Protein AF-A0A068VE16-F1 (afdb_monomer)

Foldseek 3Di:
DDQDPVRDDDDDWDEDEAEAECVVPPDDPQLLVSLVVVVVVRVVVGHYPAAAYEYAPVSQQDAPPVNVVVVVVLVVQQVCQVVVVDWDPAFDAQLQPRDGHRGLVRSLVCCVVPVVVVLVVLVVVLVVDDDPVSVVSCVVPVPPPPSNVVNCLVNVQDPGGGCNVVSCVVSVYHYDHDYDDPPPPPPDDDDDDD

Radius of gyration: 24.04 Å; Cα contacts (8 Å, |Δi|>4): 200; chains: 1; bounding box: 57×73×54 Å

Structure (mmCIF, N/CA/C/O backbone):
data_AF-A0A068VE16-F1
#
_entry.id   AF-A0A068VE16-F1
#
loop_
_atom_site.group_PDB
_atom_site.id
_atom_site.type_symbol
_atom_site.label_atom_id
_atom_site.label_alt_id
_atom_site.label_comp_id
_atom_site.label_asym_id
_atom_site.label_entity_id
_atom_site.label_seq_id
_atom_site.pdbx_PDB_ins_code
_atom_site.Cartn_x
_atom_site.Cartn_y
_atom_site.Cartn_z
_atom_site.occupancy
_atom_site.B_iso_or_equiv
_atom_site.auth_seq_id
_atom_site.auth_comp_id
_atom_site.auth_asym_id
_atom_site.auth_atom_id
_atom_site.pdbx_PDB_model_num
ATOM 1 N N . MET A 1 1 ? -34.978 4.062 23.220 1.00 58.41 1 MET A N 1
ATOM 2 C CA . MET A 1 1 ? -35.086 5.422 22.657 1.00 58.41 1 MET A CA 1
ATOM 3 C C . MET A 1 1 ? -34.027 6.310 23.301 1.00 58.41 1 MET A C 1
ATOM 5 O O . MET A 1 1 ? -33.590 5.980 24.401 1.00 58.41 1 MET A O 1
ATOM 9 N N . VAL A 1 2 ? -33.560 7.355 22.619 1.00 62.09 2 VAL A N 1
ATOM 10 C CA . VAL A 1 2 ? -32.661 8.387 23.165 1.00 62.09 2 VAL A CA 1
ATOM 11 C C . VAL A 1 2 ? -33.336 9.735 22.959 1.00 62.09 2 VAL A C 1
ATOM 13 O O . VAL A 1 2 ? -33.860 9.997 21.878 1.00 62.09 2 VAL A O 1
ATOM 16 N N . ARG A 1 3 ? -33.354 10.560 24.005 1.00 52.41 3 ARG A N 1
ATOM 17 C CA . ARG A 1 3 ? -33.947 11.897 23.979 1.00 52.41 3 ARG A CA 1
ATOM 18 C C . ARG A 1 3 ? -32.934 12.865 23.366 1.00 52.41 3 ARG A C 1
ATOM 20 O O . ARG A 1 3 ? -31.826 12.990 23.887 1.00 52.41 3 ARG A O 1
ATOM 27 N N . THR A 1 4 ? -33.275 13.498 22.246 1.00 61.66 4 THR A N 1
ATOM 28 C CA . THR A 1 4 ? -32.456 14.575 21.668 1.00 61.66 4 THR A CA 1
ATOM 29 C C . THR A 1 4 ? -32.581 15.848 22.513 1.00 61.66 4 THR A C 1
ATOM 31 O O . THR A 1 4 ? -33.477 15.960 23.354 1.00 61.66 4 THR A O 1
ATOM 34 N N . LYS A 1 5 ? -31.683 16.825 22.310 1.00 67.94 5 LYS A N 1
ATOM 35 C CA . LYS A 1 5 ? -31.719 18.122 23.021 1.00 67.94 5 LYS A CA 1
ATOM 36 C C . LYS A 1 5 ? -33.025 18.900 22.788 1.00 67.94 5 LYS A C 1
ATOM 38 O O . LYS A 1 5 ? -33.395 19.722 23.612 1.00 67.94 5 LYS A O 1
ATOM 43 N N . GLU A 1 6 ? -33.737 18.571 21.715 1.00 74.56 6 GLU A N 1
ATOM 44 C CA . GLU A 1 6 ? -35.031 19.134 21.314 1.00 74.56 6 GLU A CA 1
ATOM 45 C C . GLU A 1 6 ? -36.234 18.352 21.882 1.00 74.56 6 GLU A C 1
ATOM 47 O O . GLU A 1 6 ? -37.378 18.652 21.564 1.00 74.56 6 GLU A O 1
ATOM 52 N N . GLY A 1 7 ? -36.008 17.327 22.716 1.00 66.00 7 GLY A N 1
ATOM 53 C CA . GLY A 1 7 ? -37.083 16.563 23.363 1.00 66.00 7 GLY A CA 1
ATOM 54 C C . GLY A 1 7 ? -37.703 15.447 22.514 1.00 66.00 7 GLY A C 1
ATOM 55 O O . GLY A 1 7 ? -38.626 14.783 22.979 1.00 66.00 7 GLY A O 1
ATOM 56 N N . ILE A 1 8 ? -37.172 15.180 21.318 1.00 73.38 8 ILE A N 1
ATOM 57 C CA . ILE A 1 8 ? -37.672 14.139 20.412 1.00 73.38 8 ILE A CA 1
ATOM 58 C C . ILE A 1 8 ? -37.039 12.787 20.780 1.00 73.38 8 ILE A C 1
ATOM 60 O O . ILE A 1 8 ? -35.817 12.656 20.909 1.00 73.38 8 ILE A O 1
ATOM 64 N N . TYR A 1 9 ? -37.867 11.755 20.962 1.00 64.06 9 TYR A N 1
ATOM 65 C CA . TYR A 1 9 ? -37.409 10.391 21.233 1.00 64.06 9 TYR A CA 1
ATOM 66 C C . TYR A 1 9 ? -37.092 9.673 19.922 1.00 64.06 9 TYR A C 1
ATOM 68 O O . TYR A 1 9 ? -37.986 9.255 19.194 1.00 64.06 9 TYR A O 1
ATOM 76 N N . THR A 1 10 ? -35.807 9.485 19.634 1.00 68.06 10 THR A N 1
ATOM 77 C CA . THR A 1 10 ? -35.359 8.710 18.468 1.00 68.06 10 THR A CA 1
ATOM 78 C C . THR A 1 10 ? -35.003 7.278 18.874 1.00 68.06 10 THR A C 1
ATOM 80 O O . THR A 1 10 ? -34.648 6.992 20.029 1.00 68.06 10 THR A O 1
ATOM 83 N N . ALA A 1 11 ? -35.130 6.322 17.950 1.00 67.81 11 ALA A N 1
ATOM 84 C CA . ALA A 1 11 ? -34.686 4.950 18.184 1.00 67.81 11 ALA A CA 1
ATOM 85 C C . ALA A 1 11 ? -33.173 4.932 18.481 1.00 67.81 11 ALA A C 1
ATOM 87 O O . ALA A 1 11 ? -32.405 5.662 17.859 1.00 67.81 11 ALA A O 1
ATOM 88 N N . LYS A 1 12 ? -32.729 4.106 19.446 1.00 71.12 12 LYS A N 1
ATOM 89 C CA . LYS A 1 12 ? -31.288 3.956 19.723 1.00 71.12 12 LYS A CA 1
ATOM 90 C C . LYS A 1 12 ? -30.611 3.483 18.426 1.00 71.12 12 LYS A C 1
ATOM 92 O O . LYS A 1 12 ? -31.096 2.499 17.861 1.00 71.12 12 LYS A O 1
ATOM 97 N N . PRO A 1 13 ? -29.521 4.122 17.962 1.00 73.94 13 PRO A N 1
ATOM 98 C CA . PRO A 1 13 ? -28.822 3.647 16.777 1.00 73.94 13 PRO A CA 1
ATOM 99 C C . PRO A 1 13 ? -28.333 2.223 17.043 1.00 73.94 13 PRO A C 1
ATOM 101 O O . PRO A 1 13 ? -27.639 1.969 18.033 1.00 73.94 13 PRO A O 1
ATOM 104 N N . LYS A 1 14 ? -28.740 1.281 16.186 1.00 84.19 14 LYS A N 1
ATOM 105 C CA . LYS A 1 14 ? -28.300 -0.114 16.273 1.00 84.19 14 LYS A CA 1
ATOM 106 C C . LYS A 1 14 ? -26.783 -0.139 16.106 1.00 84.19 14 LYS A C 1
ATOM 108 O O . LYS A 1 14 ? -26.265 0.474 15.179 1.00 84.19 14 LYS A O 1
ATOM 113 N N . LYS A 1 15 ? -26.074 -0.786 17.027 1.00 91.00 15 LYS A N 1
ATOM 114 C CA . LYS A 1 15 ? -24.618 -0.952 16.964 1.00 91.00 15 LYS A CA 1
ATOM 115 C C . LYS A 1 15 ? -24.308 -2.263 16.255 1.00 91.00 15 LYS A C 1
ATOM 117 O O . LYS A 1 15 ? -24.903 -3.281 16.593 1.00 91.00 15 LYS A O 1
ATOM 122 N N . VAL A 1 16 ? -23.384 -2.231 15.305 1.00 91.44 16 VAL A N 1
ATOM 123 C CA . VAL A 1 16 ? -22.968 -3.399 14.523 1.00 91.44 16 VAL A CA 1
ATOM 124 C C . VAL A 1 16 ? -21.483 -3.642 14.754 1.00 91.44 16 VAL A C 1
ATOM 126 O O . VAL A 1 16 ? -20.692 -2.701 14.750 1.00 91.44 16 VAL A O 1
ATOM 129 N N . VAL A 1 17 ? -21.105 -4.901 14.957 1.00 91.31 17 VAL A N 1
ATOM 130 C CA . VAL A 1 17 ? -19.710 -5.348 15.031 1.00 91.31 17 VAL A CA 1
ATOM 131 C C . VAL A 1 17 ? -19.529 -6.467 14.018 1.00 91.31 17 VAL A C 1
ATOM 133 O O . VAL A 1 17 ? -20.394 -7.333 13.895 1.00 91.31 17 VAL A O 1
ATOM 136 N N . ILE A 1 18 ? -18.419 -6.443 13.288 1.00 91.88 18 ILE A N 1
ATOM 137 C CA . ILE A 1 18 ? -18.076 -7.482 12.318 1.00 91.88 18 ILE A CA 1
ATOM 138 C C . ILE A 1 18 ? -16.921 -8.306 12.881 1.00 91.88 18 ILE A C 1
ATOM 140 O O . ILE A 1 18 ? -15.842 -7.770 13.129 1.00 91.88 18 ILE A O 1
ATOM 144 N N . LEU A 1 19 ? -17.145 -9.611 13.028 1.00 90.75 19 LEU A N 1
ATOM 145 C CA . LEU A 1 19 ? -16.113 -10.592 13.351 1.00 90.75 19 LEU A CA 1
ATOM 146 C C . LEU A 1 19 ? -15.910 -11.483 12.127 1.00 90.75 19 LEU A C 1
ATOM 148 O O . LEU A 1 19 ? -16.799 -12.242 11.746 1.00 90.75 19 LEU A O 1
ATOM 152 N N . TRP A 1 20 ? -14.763 -11.340 11.475 1.00 89.50 20 TRP A N 1
ATOM 153 C CA . TRP A 1 20 ? -14.454 -12.028 10.231 1.00 89.50 20 TRP A CA 1
ATOM 154 C C . TRP A 1 20 ? -13.442 -13.142 10.473 1.00 89.50 20 TRP A C 1
ATOM 156 O O . TRP A 1 20 ? -12.261 -12.889 10.694 1.00 89.50 20 TRP A O 1
ATOM 166 N N . ASP A 1 21 ? -13.910 -14.381 10.403 1.00 87.88 21 ASP A N 1
ATOM 167 C CA . ASP A 1 21 ? -13.050 -15.557 10.363 1.00 87.88 21 ASP A CA 1
ATOM 168 C C . ASP A 1 21 ? -12.518 -15.781 8.935 1.00 87.88 21 ASP A C 1
ATOM 170 O O . ASP A 1 21 ? -13.259 -16.140 8.012 1.00 87.88 21 ASP A O 1
ATOM 174 N N . LEU A 1 22 ? -11.227 -15.511 8.753 1.00 82.38 22 LEU A N 1
ATOM 175 C CA . LEU A 1 22 ? -10.541 -15.591 7.467 1.00 82.38 22 LEU A CA 1
ATOM 176 C C . LEU A 1 22 ? -10.174 -17.027 7.074 1.00 82.38 22 LEU A C 1
ATOM 178 O O . LEU A 1 22 ? -9.956 -17.260 5.884 1.00 82.38 22 LEU A O 1
ATOM 182 N N . ASP A 1 23 ? -10.122 -17.970 8.021 1.00 77.19 23 ASP A N 1
ATOM 183 C CA . ASP A 1 23 ? -9.826 -19.377 7.728 1.00 77.19 23 ASP A CA 1
ATOM 184 C C . ASP A 1 23 ? -11.020 -20.026 7.013 1.00 77.19 23 ASP A C 1
ATOM 186 O O . ASP A 1 23 ? -10.868 -20.667 5.973 1.00 77.19 23 ASP A O 1
ATOM 190 N N . ASN A 1 24 ? -12.232 -19.773 7.512 1.00 76.56 24 ASN A N 1
ATOM 191 C CA . ASN A 1 24 ? -13.464 -20.315 6.934 1.00 76.56 24 ASN A CA 1
ATOM 192 C C . ASN A 1 24 ? -13.993 -19.510 5.738 1.00 76.56 24 ASN A C 1
ATOM 194 O O . ASN A 1 24 ? -14.688 -20.056 4.868 1.00 76.56 24 ASN A O 1
ATOM 198 N N . LYS A 1 25 ? -13.732 -18.196 5.704 1.00 78.31 25 LYS A N 1
ATOM 199 C CA . LYS A 1 25 ? -14.239 -17.277 4.671 1.00 78.31 25 LYS A CA 1
ATOM 200 C C . LYS A 1 25 ? -13.140 -16.334 4.179 1.00 78.31 25 LYS A C 1
ATOM 202 O O . LYS A 1 25 ? -13.211 -15.127 4.434 1.00 78.31 25 LYS A O 1
ATOM 207 N N . PRO A 1 26 ? -12.150 -16.841 3.423 1.00 79.19 26 PRO A N 1
ATOM 208 C CA . PRO A 1 26 ? -11.152 -15.977 2.815 1.00 79.19 26 PRO A CA 1
ATOM 209 C C . PRO A 1 26 ? -11.813 -15.006 1.820 1.00 79.19 26 PRO A C 1
ATOM 211 O O . PRO A 1 26 ? -12.810 -15.355 1.174 1.00 79.19 26 PRO A O 1
ATOM 214 N N . PRO A 1 27 ? -11.274 -13.785 1.661 1.00 81.88 27 PRO A N 1
ATOM 215 C CA . PRO A 1 27 ? -11.800 -12.829 0.699 1.00 81.88 27 PRO A CA 1
ATOM 216 C C . PRO A 1 27 ? -11.716 -13.382 -0.725 1.00 81.88 27 PRO A C 1
ATOM 218 O O . PRO A 1 27 ? -10.677 -13.879 -1.168 1.00 81.88 27 PRO A O 1
ATOM 221 N N . ARG A 1 28 ? -12.818 -13.254 -1.465 1.00 78.56 28 ARG A N 1
ATOM 222 C CA . ARG A 1 28 ? -12.840 -13.489 -2.910 1.00 78.56 28 ARG A CA 1
ATOM 223 C C . ARG A 1 28 ? -12.375 -12.207 -3.600 1.00 78.56 28 ARG A C 1
ATOM 225 O O . ARG A 1 28 ? -13.054 -11.188 -3.511 1.00 78.56 28 ARG A O 1
ATOM 232 N N . GLY A 1 29 ? -11.214 -12.257 -4.251 1.00 80.69 29 GLY A N 1
ATOM 233 C CA . GLY A 1 29 ? -10.588 -11.089 -4.879 1.00 80.69 29 GLY A CA 1
ATOM 234 C C . GLY A 1 29 ? -9.811 -10.194 -3.897 1.00 80.69 29 GLY A C 1
ATOM 235 O O . GLY A 1 29 ? -9.407 -10.662 -2.828 1.00 80.69 29 GLY A O 1
ATOM 236 N N . PRO A 1 30 ? -9.570 -8.912 -4.246 1.00 84.06 30 PRO A N 1
ATOM 237 C CA . PRO A 1 30 ? -8.713 -8.013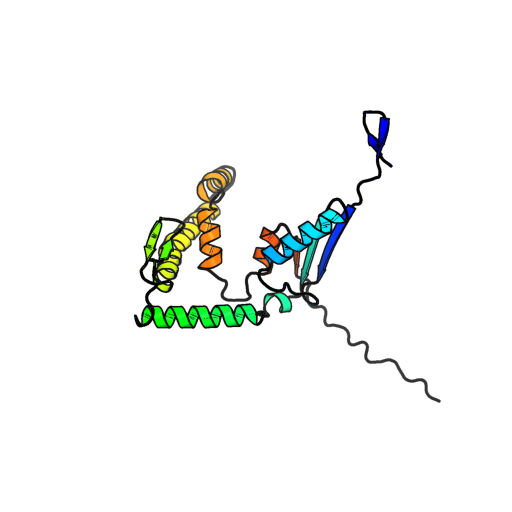 -3.472 1.00 84.06 30 PRO A CA 1
ATOM 238 C C . PRO A 1 30 ? -9.216 -7.799 -2.029 1.00 84.06 30 PRO A C 1
ATOM 240 O O . PRO A 1 30 ? -10.308 -7.249 -1.835 1.00 84.06 30 PRO A O 1
ATOM 243 N N . PRO A 1 31 ? -8.429 -8.157 -0.993 1.00 87.19 31 PRO A N 1
ATOM 244 C CA . PRO A 1 31 ? -8.842 -8.068 0.411 1.00 87.19 31 PRO A CA 1
ATOM 245 C C . PRO A 1 31 ? -9.368 -6.705 0.854 1.00 87.19 31 PRO A C 1
ATOM 247 O O . PRO A 1 31 ? -10.327 -6.630 1.620 1.00 87.19 31 PRO A O 1
ATOM 250 N N . TYR A 1 32 ? -8.764 -5.617 0.370 1.00 86.94 32 TYR A N 1
ATOM 251 C CA . TYR A 1 32 ? -9.225 -4.269 0.700 1.00 86.94 32 TYR A CA 1
ATOM 252 C C . TYR A 1 32 ? -10.648 -4.005 0.196 1.00 86.94 32 TYR A C 1
ATOM 254 O O . TYR A 1 32 ? -11.470 -3.462 0.930 1.00 86.94 32 TYR A O 1
ATOM 262 N N . GLN A 1 33 ? -10.950 -4.402 -1.042 1.00 88.31 33 GLN A N 1
ATOM 263 C CA . GLN A 1 33 ? -12.278 -4.206 -1.624 1.00 88.31 33 GLN A CA 1
ATOM 264 C C . GLN A 1 33 ? -13.317 -5.065 -0.904 1.00 88.31 33 GLN A C 1
ATOM 266 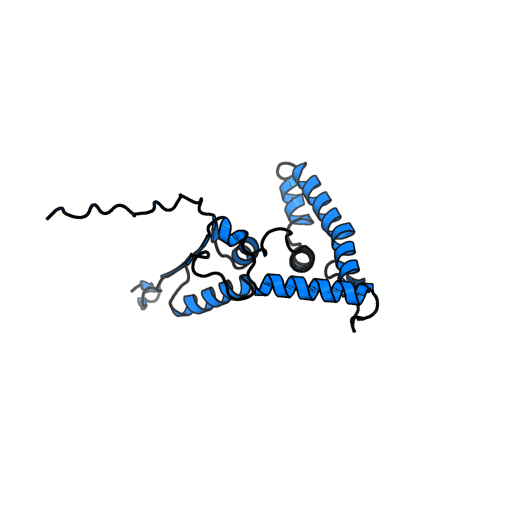O O . GLN A 1 33 ? -14.385 -4.559 -0.567 1.00 88.31 33 GLN A O 1
ATOM 271 N N . ALA A 1 34 ? -12.974 -6.317 -0.587 1.00 89.62 34 ALA A N 1
ATOM 272 C CA . ALA A 1 34 ? -13.835 -7.200 0.194 1.00 89.62 34 ALA A CA 1
ATOM 273 C C . ALA A 1 34 ? -14.169 -6.597 1.572 1.00 89.62 34 ALA A C 1
ATOM 275 O O . ALA A 1 34 ? -15.336 -6.540 1.958 1.00 89.62 34 ALA A O 1
ATOM 276 N N . ALA A 1 35 ? -13.170 -6.062 2.281 1.00 91.69 35 ALA A N 1
ATOM 277 C CA . ALA A 1 35 ? -13.377 -5.398 3.567 1.00 91.69 35 ALA A CA 1
ATOM 278 C C . ALA A 1 35 ? -14.249 -4.136 3.451 1.00 91.69 35 ALA A C 1
ATOM 280 O O . ALA A 1 35 ? -15.144 -3.927 4.267 1.00 91.69 35 ALA A O 1
ATOM 281 N N . MET A 1 36 ? -14.020 -3.297 2.436 1.00 92.50 36 MET A N 1
ATOM 282 C CA . MET A 1 36 ? -14.816 -2.083 2.216 1.00 92.50 36 MET A CA 1
ATOM 283 C C . MET A 1 36 ? -16.265 -2.402 1.838 1.00 92.50 36 MET A C 1
ATOM 285 O O . MET A 1 36 ? -17.182 -1.740 2.324 1.00 92.50 36 MET A O 1
ATOM 289 N N . ALA A 1 37 ? -16.488 -3.436 1.026 1.00 92.25 37 ALA A N 1
ATOM 290 C CA . ALA A 1 37 ? -17.825 -3.920 0.702 1.00 92.25 37 ALA A CA 1
ATOM 291 C C . ALA A 1 37 ? -18.551 -4.420 1.958 1.00 92.25 37 ALA A C 1
ATOM 293 O O . ALA A 1 37 ? -19.696 -4.041 2.197 1.00 92.25 37 ALA A O 1
ATOM 294 N N . LEU A 1 38 ? -17.860 -5.186 2.809 1.00 91.06 38 LEU A N 1
ATOM 295 C CA . LEU A 1 38 ? -18.409 -5.677 4.071 1.00 91.06 38 LEU A CA 1
ATOM 296 C C . LEU A 1 38 ? -18.798 -4.526 5.013 1.00 91.06 38 LEU A C 1
ATOM 298 O O . LEU A 1 38 ? -19.884 -4.539 5.588 1.00 91.06 38 LEU A O 1
ATOM 302 N N . LYS A 1 39 ? -17.959 -3.485 5.105 1.00 92.56 39 LYS A N 1
ATOM 303 C CA . LYS A 1 39 ? -18.276 -2.257 5.852 1.00 92.56 39 LYS A CA 1
ATOM 304 C C . LYS A 1 39 ? -19.511 -1.554 5.302 1.00 92.56 39 LYS A C 1
ATOM 306 O O . LYS A 1 39 ? -20.393 -1.193 6.077 1.00 92.56 39 LYS A O 1
ATOM 311 N N . LYS A 1 40 ? -19.589 -1.393 3.978 1.00 93.44 40 LYS A N 1
ATOM 312 C CA . LYS A 1 40 ? -20.730 -0.758 3.310 1.00 93.44 40 LYS A CA 1
ATOM 313 C C . LYS A 1 40 ? -22.024 -1.506 3.617 1.00 93.44 40 LYS A C 1
ATOM 315 O O . LYS A 1 40 ? -23.020 -0.881 3.956 1.00 93.44 40 LYS A O 1
ATOM 320 N N . VAL A 1 41 ? -22.010 -2.836 3.555 1.00 92.88 41 VAL A N 1
ATOM 321 C CA . VAL A 1 41 ? -23.174 -3.665 3.899 1.00 92.88 41 VAL A CA 1
ATOM 322 C C . VAL A 1 41 ? -23.541 -3.504 5.376 1.00 92.88 41 VAL A C 1
ATOM 324 O O . VAL A 1 41 ? -24.692 -3.210 5.680 1.00 92.88 41 VAL A O 1
ATOM 327 N N . ALA A 1 42 ? -22.577 -3.589 6.295 1.00 90.94 42 ALA A N 1
ATOM 328 C CA . ALA A 1 42 ? -22.829 -3.443 7.731 1.00 90.94 42 ALA A CA 1
ATOM 329 C C . ALA A 1 42 ? -23.425 -2.084 8.129 1.00 90.94 42 ALA A C 1
ATOM 331 O O . ALA A 1 42 ? -24.258 -2.031 9.032 1.00 90.94 42 ALA A O 1
ATOM 332 N N . GLN A 1 43 ? -23.062 -1.005 7.428 1.00 91.44 43 GLN A N 1
ATOM 333 C CA . GLN A 1 43 ? -23.637 0.327 7.645 1.00 91.44 43 GLN A CA 1
ATOM 334 C C . GLN A 1 43 ? -25.152 0.385 7.393 1.00 91.44 43 GLN A C 1
ATOM 336 O O . GLN A 1 43 ? -25.831 1.210 7.998 1.00 91.44 43 GLN A O 1
ATOM 341 N N . HIS A 1 44 ? -25.705 -0.506 6.561 1.00 91.25 44 HIS A N 1
ATOM 342 C CA . HIS A 1 44 ? -27.156 -0.583 6.352 1.00 91.25 44 HIS A CA 1
ATOM 343 C C . HIS A 1 44 ? -27.887 -1.199 7.557 1.00 91.25 44 HIS A C 1
ATOM 345 O O . HIS A 1 44 ? -29.067 -0.932 7.764 1.00 91.25 44 HIS A O 1
ATOM 351 N N . PHE A 1 45 ? -27.197 -2.000 8.376 1.00 87.19 45 PHE A N 1
ATOM 352 C CA . PHE A 1 45 ? -27.772 -2.635 9.566 1.00 87.19 45 PHE A CA 1
ATOM 353 C C . PHE A 1 45 ? -27.683 -1.752 10.821 1.00 87.19 45 PHE A C 1
ATOM 355 O O . PHE A 1 45 ? -28.403 -1.987 11.797 1.00 87.19 45 PHE A O 1
ATOM 362 N N . GLY A 1 46 ? -26.820 -0.733 10.809 1.00 89.25 46 GLY A N 1
ATOM 363 C CA . GLY A 1 46 ? -26.641 0.204 11.911 1.00 89.25 46 GLY A CA 1
ATOM 364 C C . GLY A 1 46 ? -25.270 0.881 11.911 1.00 89.25 46 GLY A C 1
ATOM 365 O O . GLY A 1 46 ? -24.505 0.808 10.954 1.00 89.25 46 GLY A O 1
ATOM 366 N N . ASN A 1 47 ? -24.943 1.542 13.019 1.00 89.88 47 ASN A N 1
ATOM 367 C CA . ASN A 1 47 ? -23.646 2.167 13.221 1.00 89.88 47 ASN A CA 1
ATOM 368 C C . ASN A 1 47 ? -22.571 1.096 13.459 1.00 89.88 47 ASN A C 1
ATOM 370 O O . ASN A 1 47 ? -22.604 0.394 14.474 1.00 89.88 47 ASN A O 1
ATOM 374 N N . LEU A 1 48 ? -21.623 0.981 12.529 1.00 87.44 48 LEU A N 1
ATOM 375 C CA . LEU A 1 48 ? -20.493 0.065 12.633 1.00 87.44 48 LEU A CA 1
ATOM 376 C C . LEU A 1 48 ? -19.522 0.557 13.714 1.00 87.44 48 LEU A C 1
ATOM 378 O O . LEU A 1 48 ? -18.862 1.579 13.543 1.00 87.44 48 LEU A O 1
ATOM 382 N N . VAL A 1 49 ? -19.435 -0.186 14.814 1.00 90.12 49 VAL A N 1
ATOM 383 C CA . VAL A 1 49 ? -18.584 0.144 15.964 1.00 90.12 49 VAL A CA 1
ATOM 384 C C . VAL A 1 49 ? -17.181 -0.422 15.797 1.00 90.12 49 VAL A C 1
ATOM 386 O O . VAL A 1 49 ? -16.213 0.270 16.092 1.00 90.12 49 VAL A O 1
ATOM 389 N N . ASP A 1 50 ? -17.070 -1.666 15.327 1.00 88.06 50 ASP A N 1
ATOM 390 C CA . ASP A 1 50 ? -15.780 -2.325 15.146 1.00 88.06 50 ASP A CA 1
ATOM 391 C C . ASP A 1 50 ? -15.818 -3.379 14.032 1.00 88.06 50 ASP A C 1
ATOM 393 O O . ASP A 1 50 ? -16.866 -3.947 13.706 1.00 88.06 50 ASP A O 1
ATOM 397 N N . ILE A 1 51 ? -14.648 -3.633 13.452 1.00 92.50 51 ILE A N 1
ATOM 398 C CA . ILE A 1 51 ? -14.415 -4.703 12.491 1.00 92.50 51 ILE A CA 1
ATOM 399 C C . ILE A 1 51 ? -13.092 -5.401 12.809 1.00 92.50 51 ILE A C 1
ATOM 401 O O . ILE A 1 51 ? -12.000 -4.861 12.612 1.00 92.50 51 ILE A O 1
ATOM 405 N N . SER A 1 52 ? -13.202 -6.647 13.245 1.00 91.06 52 SER A N 1
ATOM 406 C CA . SER A 1 52 ? -12.073 -7.485 13.620 1.00 91.06 52 SER A CA 1
ATOM 407 C C . SER A 1 52 ? -12.025 -8.723 12.731 1.00 91.06 52 SER A C 1
ATOM 409 O O . SER A 1 52 ? -13.046 -9.354 12.473 1.00 91.06 52 SER A O 1
ATOM 411 N N . ALA A 1 53 ? -10.837 -9.064 12.243 1.00 89.81 53 ALA A N 1
ATOM 412 C CA . ALA A 1 53 ? -10.577 -10.254 11.454 1.00 89.81 53 ALA A CA 1
ATOM 413 C C . ALA A 1 53 ? -9.584 -11.165 12.175 1.00 89.81 53 ALA A C 1
ATOM 415 O O . ALA A 1 53 ? -8.511 -10.728 12.603 1.00 89.81 53 ALA A O 1
ATOM 416 N N . TYR A 1 54 ? -9.939 -12.438 12.270 1.00 85.94 54 TYR A N 1
ATOM 417 C CA . TYR A 1 54 ? -9.144 -13.478 12.901 1.00 85.94 54 TYR A CA 1
ATOM 418 C C . TYR A 1 54 ? -8.678 -14.441 11.821 1.00 85.94 54 TYR A C 1
ATOM 420 O O . TYR A 1 54 ? -9.457 -14.820 10.949 1.00 85.94 54 TYR A O 1
ATOM 428 N N . ALA A 1 55 ? -7.400 -14.796 11.855 1.00 81.81 55 ALA A N 1
ATOM 429 C CA . ALA A 1 55 ? -6.876 -15.863 11.018 1.00 81.81 55 ALA A CA 1
ATOM 430 C C . ALA A 1 55 ? -5.803 -16.635 11.762 1.00 81.81 55 ALA A C 1
ATOM 432 O O . ALA A 1 55 ? -5.037 -16.072 12.555 1.00 81.81 55 ALA A O 1
ATOM 433 N N . ASN A 1 56 ? -5.710 -17.905 11.418 1.00 80.81 56 ASN A N 1
ATOM 434 C CA . ASN A 1 56 ? -4.616 -18.753 11.799 1.00 80.81 56 ASN A CA 1
ATOM 435 C C . ASN A 1 56 ? -3.361 -18.472 10.948 1.00 80.81 56 ASN A C 1
ATOM 437 O O . ASN A 1 56 ? -3.415 -17.809 9.903 1.00 80.81 56 ASN A O 1
ATOM 441 N N . ARG A 1 57 ? -2.193 -18.979 11.359 1.00 71.00 57 ARG A N 1
ATOM 442 C CA . ARG A 1 57 ? -0.933 -18.781 10.620 1.00 71.00 57 ARG A CA 1
ATOM 443 C C . ARG A 1 57 ? -1.033 -19.276 9.172 1.00 71.00 57 ARG A C 1
ATOM 445 O O . ARG A 1 57 ? -0.495 -18.635 8.264 1.00 71.00 57 ARG A O 1
ATOM 452 N N . HIS A 1 58 ? -1.753 -20.374 8.953 1.00 71.25 58 HIS A N 1
ATOM 453 C CA . HIS A 1 58 ? -1.941 -21.001 7.646 1.00 71.25 58 HIS A CA 1
ATOM 454 C C . HIS A 1 58 ? -2.711 -20.117 6.645 1.00 71.25 58 HIS A C 1
ATOM 456 O O . HIS A 1 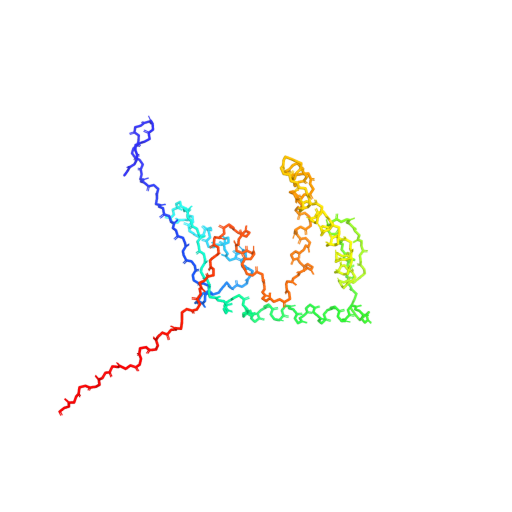58 ? -2.298 -20.036 5.483 1.00 71.25 58 HIS A O 1
ATOM 462 N N . ALA A 1 59 ? -3.727 -19.355 7.077 1.00 65.94 59 ALA A N 1
ATOM 463 C CA . ALA A 1 59 ? -4.473 -18.436 6.204 1.00 65.94 59 ALA A CA 1
ATOM 464 C C . ALA A 1 59 ? -3.629 -17.283 5.635 1.00 65.94 59 ALA A C 1
ATOM 466 O O . ALA A 1 59 ? -3.960 -16.723 4.588 1.00 65.94 59 ALA A O 1
ATOM 467 N N . PHE A 1 60 ? -2.514 -16.927 6.280 1.00 67.44 60 PHE A N 1
ATOM 468 C CA . PHE A 1 60 ? -1.599 -15.901 5.768 1.00 67.44 60 PHE A CA 1
ATOM 469 C C . PHE A 1 60 ? -0.550 -16.444 4.791 1.00 67.44 60 PHE A C 1
ATOM 471 O O . PHE A 1 60 ? 0.049 -15.664 4.043 1.00 67.44 60 PHE A O 1
ATOM 478 N N . ILE A 1 61 ? -0.316 -17.759 4.800 1.00 68.56 61 ILE A N 1
ATOM 479 C CA . ILE A 1 61 ? 0.671 -18.429 3.947 1.00 68.56 61 ILE A CA 1
ATOM 480 C C . ILE A 1 61 ? 0.012 -18.924 2.661 1.00 68.56 61 ILE A C 1
ATOM 482 O O . ILE A 1 61 ? 0.591 -18.757 1.585 1.00 68.56 61 ILE A O 1
ATOM 486 N N . HIS A 1 62 ? -1.190 -19.498 2.765 1.00 73.81 62 HIS A N 1
ATOM 487 C CA . HIS A 1 62 ? -1.896 -20.043 1.616 1.00 73.81 62 HIS A CA 1
ATOM 488 C C . HIS A 1 62 ? -2.216 -18.939 0.600 1.00 73.81 62 HIS A C 1
ATOM 490 O O . HIS A 1 62 ? -2.845 -17.926 0.911 1.00 73.81 62 HIS A O 1
ATOM 496 N N . LEU A 1 63 ? -1.746 -19.131 -0.631 1.00 71.75 63 LEU A N 1
ATOM 497 C CA . LEU A 1 63 ? -1.980 -18.225 -1.747 1.00 71.75 63 LEU A CA 1
ATOM 498 C C . LEU A 1 63 ? -3.276 -18.644 -2.446 1.00 71.75 63 LEU A C 1
ATOM 500 O O . LEU A 1 63 ? -3.329 -19.747 -2.984 1.00 71.75 63 LEU A O 1
ATOM 504 N N . PRO A 1 64 ? -4.313 -17.790 -2.472 1.00 77.06 64 PRO A N 1
ATOM 505 C CA . PRO A 1 64 ? -5.503 -18.065 -3.263 1.00 77.06 64 PRO A CA 1
ATOM 506 C C . PRO A 1 64 ? -5.149 -18.300 -4.736 1.00 77.06 64 PRO A C 1
ATOM 508 O O . PRO A 1 64 ? -4.264 -17.630 -5.272 1.00 77.06 64 PRO A O 1
ATOM 511 N N . GLN A 1 65 ? -5.882 -19.196 -5.398 1.00 80.06 65 GLN A N 1
ATOM 512 C CA . GLN A 1 65 ? -5.642 -19.589 -6.793 1.00 80.06 65 GLN A CA 1
ATOM 513 C C . GLN A 1 65 ? -5.538 -18.384 -7.744 1.00 80.06 65 GLN A C 1
ATOM 515 O O . GLN A 1 65 ? -4.598 -18.291 -8.529 1.00 80.06 65 GLN A O 1
ATOM 520 N N . TRP A 1 66 ? -6.432 -17.404 -7.592 1.00 80.06 66 TRP A N 1
ATOM 521 C CA . TRP A 1 66 ? -6.420 -16.181 -8.397 1.00 80.06 66 TRP A CA 1
ATOM 522 C C . TRP A 1 66 ? -5.114 -15.376 -8.251 1.00 80.06 66 TRP A C 1
ATOM 524 O O . TRP A 1 66 ? -4.624 -14.817 -9.228 1.00 80.06 66 TRP A O 1
ATOM 534 N N . VAL A 1 67 ? -4.496 -15.357 -7.060 1.00 81.50 67 VAL A N 1
ATOM 535 C CA . VAL A 1 67 ? -3.196 -14.692 -6.835 1.00 81.50 67 VAL A CA 1
ATOM 536 C C . VAL A 1 67 ? -2.075 -15.456 -7.536 1.00 81.50 67 VAL A C 1
ATOM 538 O O . VAL A 1 67 ? -1.135 -14.857 -8.063 1.00 81.50 67 VAL A O 1
ATOM 541 N N . VAL A 1 68 ? -2.131 -16.789 -7.508 1.00 82.81 68 VAL A N 1
ATOM 542 C CA . VAL A 1 68 ? -1.139 -17.646 -8.170 1.00 82.81 68 VAL A CA 1
ATOM 543 C C . VAL A 1 68 ? -1.186 -17.429 -9.681 1.00 82.81 68 VAL A C 1
ATOM 545 O O . VAL A 1 68 ? -0.140 -17.231 -10.303 1.00 82.81 68 VAL A O 1
ATOM 548 N N . GLU A 1 69 ? -2.385 -17.408 -10.254 1.00 85.75 69 GLU A N 1
ATOM 549 C CA . GLU A 1 69 ? -2.620 -17.160 -11.676 1.00 85.75 69 GLU A CA 1
ATOM 550 C C . GLU A 1 69 ? -2.172 -15.756 -12.089 1.00 85.75 69 GLU A C 1
ATOM 552 O O . GLU A 1 69 ? -1.391 -15.628 -13.032 1.00 85.75 69 GLU A O 1
ATOM 557 N N . GLU A 1 70 ? -2.534 -14.718 -11.329 1.00 84.06 70 GLU A N 1
ATOM 558 C CA . GLU A 1 70 ? -2.090 -13.341 -11.582 1.00 84.06 70 GLU A CA 1
ATOM 559 C C . GLU A 1 70 ? -0.556 -13.229 -11.586 1.00 84.06 70 GLU A C 1
ATOM 561 O O . GLU A 1 70 ? 0.042 -12.610 -12.472 1.00 84.06 70 GLU A O 1
ATOM 566 N N . ARG A 1 71 ? 0.121 -13.874 -10.625 1.00 86.12 71 ARG A N 1
ATOM 567 C CA . ARG A 1 71 ? 1.592 -13.904 -10.570 1.00 86.12 71 ARG A CA 1
ATOM 568 C C . ARG A 1 71 ? 2.201 -14.655 -11.749 1.00 86.12 71 ARG A C 1
ATOM 570 O O . ARG A 1 71 ? 3.266 -14.257 -12.231 1.00 86.12 71 ARG A O 1
ATOM 577 N N . ARG A 1 72 ? 1.571 -15.747 -12.189 1.00 88.00 72 ARG A N 1
ATOM 578 C CA . ARG A 1 72 ? 2.025 -16.540 -13.338 1.00 88.00 72 ARG A CA 1
ATOM 579 C C . ARG A 1 72 ? 1.909 -15.733 -14.624 1.00 88.00 72 ARG A C 1
ATOM 581 O O . ARG A 1 72 ? 2.884 -15.673 -15.372 1.00 88.00 72 ARG A O 1
ATOM 588 N N . GLU A 1 73 ? 0.778 -15.071 -14.829 1.00 88.25 73 GLU A N 1
ATOM 589 C CA . GLU A 1 73 ? 0.538 -14.233 -16.000 1.00 88.25 73 GLU A CA 1
ATOM 590 C C . GLU A 1 73 ? 1.472 -13.021 -16.013 1.00 88.25 73 GLU A C 1
ATOM 592 O O . GLU A 1 73 ? 2.153 -12.769 -17.005 1.00 88.25 73 GLU A O 1
ATOM 597 N N . ARG A 1 74 ? 1.650 -12.346 -14.867 1.00 88.31 74 ARG A N 1
ATOM 598 C CA . ARG A 1 74 ? 2.621 -11.248 -14.747 1.00 88.31 74 ARG A CA 1
ATOM 599 C C . ARG A 1 74 ? 4.034 -11.688 -15.119 1.00 88.31 74 ARG A C 1
ATOM 601 O O . ARG A 1 74 ? 4.723 -10.983 -15.847 1.00 88.31 74 ARG A O 1
ATOM 608 N N . ARG A 1 75 ? 4.470 -12.858 -14.642 1.00 87.75 75 ARG A N 1
ATOM 609 C CA . ARG A 1 75 ? 5.793 -13.405 -14.973 1.00 87.75 75 ARG A CA 1
ATOM 610 C C . ARG A 1 75 ? 5.907 -13.750 -16.458 1.00 87.75 75 ARG A C 1
ATOM 612 O O . ARG A 1 75 ? 6.972 -13.547 -17.033 1.00 87.75 75 ARG A O 1
ATOM 619 N N . ARG A 1 76 ? 4.847 -14.280 -17.073 1.00 90.50 76 ARG A N 1
ATOM 620 C CA . ARG A 1 76 ? 4.809 -14.544 -18.516 1.00 90.50 76 ARG A CA 1
ATOM 621 C C . ARG A 1 76 ? 4.985 -13.241 -19.300 1.00 90.50 76 ARG A C 1
ATOM 623 O O . ARG A 1 76 ? 5.868 -13.191 -20.151 1.00 90.50 76 ARG A O 1
ATOM 630 N N . MET A 1 77 ? 4.240 -12.193 -18.953 1.00 88.38 77 MET A N 1
ATOM 631 C CA . MET A 1 77 ? 4.365 -10.870 -19.575 1.00 88.38 77 MET A CA 1
ATOM 632 C C . MET A 1 77 ? 5.764 -10.274 -19.394 1.00 88.38 77 MET A C 1
ATOM 634 O O . MET A 1 77 ? 6.383 -9.880 -20.377 1.00 88.38 77 MET A O 1
ATOM 638 N N . ASP A 1 78 ? 6.326 -10.330 -18.182 1.00 88.94 78 ASP A N 1
ATOM 639 C CA . ASP A 1 78 ? 7.697 -9.876 -17.907 1.00 88.94 78 ASP A CA 1
ATOM 640 C C . ASP A 1 78 ? 8.736 -10.581 -18.813 1.00 88.94 78 ASP A C 1
ATOM 642 O O . ASP A 1 78 ? 9.723 -9.975 -19.237 1.00 88.94 78 ASP A O 1
ATOM 646 N N . ILE A 1 79 ? 8.543 -11.875 -19.109 1.00 89.25 79 ILE A N 1
ATOM 647 C CA . ILE A 1 79 ? 9.423 -12.647 -20.002 1.00 89.25 79 ILE A CA 1
ATOM 648 C C . ILE A 1 79 ? 9.237 -12.218 -21.461 1.00 89.25 79 ILE A C 1
ATOM 650 O O . ILE A 1 79 ? 10.232 -12.083 -22.173 1.00 89.25 79 ILE A 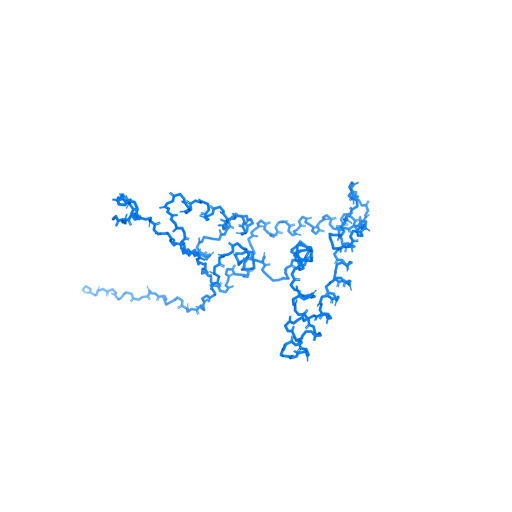O 1
ATOM 654 N N . LEU A 1 80 ? 7.996 -12.011 -21.907 1.00 90.62 80 LEU A N 1
ATOM 655 C CA . LEU A 1 80 ? 7.695 -11.571 -23.272 1.00 90.62 80 LEU A CA 1
ATOM 656 C C . LEU A 1 80 ? 8.247 -10.167 -23.544 1.00 90.62 80 LEU A C 1
ATOM 658 O O . LEU A 1 80 ? 8.883 -9.959 -24.576 1.00 90.62 80 LEU A O 1
ATOM 662 N N . GLU A 1 81 ? 8.090 -9.245 -22.591 1.00 90.38 81 GLU A N 1
ATOM 663 C CA . GLU A 1 81 ? 8.678 -7.902 -22.637 1.00 90.38 81 GLU A CA 1
ATOM 664 C C . GLU A 1 81 ? 10.199 -7.948 -22.682 1.00 90.38 81 GLU A C 1
ATOM 666 O O . GLU A 1 81 ? 10.830 -7.283 -23.501 1.00 90.38 81 GLU A O 1
ATOM 671 N N . ARG A 1 82 ? 10.813 -8.784 -21.839 1.00 87.06 82 ARG A N 1
ATOM 672 C CA . ARG A 1 82 ? 12.271 -8.929 -21.818 1.00 87.06 82 ARG A CA 1
ATOM 673 C C . ARG A 1 82 ? 12.824 -9.503 -23.121 1.00 87.06 82 ARG A C 1
ATOM 675 O O . ARG A 1 82 ? 13.939 -9.158 -23.500 1.00 87.06 82 ARG A O 1
ATOM 682 N N . LYS A 1 83 ? 12.075 -10.392 -23.774 1.00 88.62 83 LYS A N 1
ATOM 683 C CA . LYS A 1 83 ? 12.426 -10.956 -25.084 1.00 88.62 83 LYS A CA 1
ATOM 684 C C . LYS A 1 83 ? 12.087 -10.017 -26.249 1.00 88.62 83 LYS A C 1
ATOM 686 O O . LYS A 1 83 ? 12.412 -10.355 -27.379 1.00 88.62 83 LYS A O 1
ATOM 691 N N . GLY A 1 84 ? 11.437 -8.877 -25.995 1.00 84.56 84 GLY A N 1
ATOM 692 C CA . GLY A 1 84 ? 11.004 -7.935 -27.031 1.00 84.56 84 GLY A CA 1
ATOM 693 C C . GLY A 1 84 ? 9.843 -8.438 -27.894 1.00 84.56 84 GLY A C 1
ATOM 694 O O . GLY A 1 84 ? 9.522 -7.813 -28.894 1.00 84.56 84 GLY A O 1
ATOM 695 N N . VAL A 1 85 ? 9.214 -9.553 -27.511 1.00 87.31 85 VAL A N 1
ATOM 696 C CA . VAL A 1 85 ? 8.081 -10.158 -28.234 1.00 87.31 85 VAL A CA 1
ATOM 697 C C . VAL A 1 85 ? 6.784 -9.402 -27.945 1.00 87.31 85 VAL A C 1
ATOM 699 O O . VAL A 1 85 ? 5.908 -9.318 -28.795 1.00 87.31 85 VAL A O 1
ATOM 702 N N . SER A 1 86 ? 6.669 -8.841 -26.740 1.00 81.88 86 SER A N 1
ATOM 703 C CA . SER A 1 86 ? 5.553 -7.990 -26.334 1.00 81.88 86 SER A CA 1
ATOM 704 C C . SER A 1 86 ? 6.098 -6.631 -25.934 1.00 81.88 86 SER A C 1
ATOM 706 O O . SER A 1 86 ? 6.867 -6.534 -24.983 1.00 81.88 86 SER A O 1
ATOM 708 N N . THR A 1 87 ? 5.698 -5.572 -26.624 1.00 79.00 87 THR A N 1
ATOM 709 C CA . THR A 1 87 ? 6.026 -4.200 -26.229 1.00 79.00 87 THR A CA 1
ATOM 710 C C . THR A 1 87 ? 4.806 -3.558 -25.583 1.00 79.00 87 THR A C 1
ATOM 712 O O . THR A 1 87 ? 3.732 -3.591 -26.189 1.00 79.00 87 THR A O 1
ATOM 715 N N . PRO A 1 88 ? 4.930 -2.969 -24.383 1.00 81.62 88 PRO A N 1
ATOM 716 C CA . PRO A 1 88 ? 3.826 -2.215 -23.811 1.00 81.62 88 PRO A CA 1
ATOM 717 C C . PRO A 1 88 ? 3.531 -1.007 -24.714 1.00 81.62 88 PRO A C 1
ATOM 719 O O . PRO A 1 88 ? 4.455 -0.353 -25.201 1.00 81.62 88 PRO A O 1
ATOM 722 N N . SER A 1 89 ? 2.248 -0.727 -24.957 1.00 81.00 89 SER A N 1
ATOM 723 C CA . SER A 1 89 ? 1.811 0.405 -25.790 1.00 81.00 89 SER A CA 1
ATOM 724 C C . SER A 1 89 ? 2.265 1.747 -25.216 1.00 81.00 89 SER A C 1
ATOM 726 O O . SER A 1 89 ? 2.588 2.672 -25.957 1.00 81.00 89 SER A O 1
ATOM 728 N N . GLU A 1 90 ? 2.338 1.832 -23.889 1.00 85.06 90 GLU A N 1
ATOM 729 C CA . GLU A 1 90 ? 2.852 2.978 -23.157 1.00 85.06 90 GLU A CA 1
ATOM 730 C C . GLU A 1 90 ? 4.020 2.567 -22.257 1.00 85.06 90 GLU A C 1
ATOM 732 O O . GLU A 1 90 ? 4.016 1.476 -21.679 1.00 85.06 90 GLU A O 1
ATOM 737 N N . PRO A 1 91 ? 5.032 3.434 -22.088 1.00 88.44 91 PRO A N 1
ATOM 738 C CA . PRO A 1 91 ? 6.124 3.150 -21.176 1.00 88.44 91 PRO A CA 1
ATOM 739 C C . PRO A 1 91 ? 5.621 3.096 -19.731 1.00 88.44 91 PRO A C 1
ATOM 741 O O . PRO A 1 91 ? 4.798 3.902 -19.303 1.00 88.44 91 PRO A O 1
ATOM 744 N N . TYR A 1 92 ? 6.204 2.209 -18.932 1.00 90.75 92 TYR A N 1
ATOM 745 C CA . TYR A 1 92 ? 5.923 2.123 -17.504 1.00 90.75 92 TYR A CA 1
ATOM 746 C C . TYR A 1 92 ? 6.432 3.368 -16.772 1.00 90.75 92 TYR A C 1
ATOM 748 O O . TYR A 1 92 ? 7.621 3.673 -16.830 1.00 90.75 92 TYR A O 1
ATOM 756 N N . ILE A 1 93 ? 5.565 4.078 -16.047 1.00 93.00 93 ILE A N 1
ATOM 757 C CA . ILE A 1 93 ? 5.930 5.316 -15.341 1.00 93.00 93 ILE A CA 1
ATOM 758 C C . ILE A 1 93 ? 6.040 5.063 -13.836 1.00 93.00 93 ILE A C 1
ATOM 760 O O . ILE A 1 93 ? 5.138 4.515 -13.206 1.00 93.00 93 ILE A O 1
ATOM 764 N N . CYS A 1 94 ? 7.144 5.498 -13.229 1.00 93.56 94 CYS A N 1
ATOM 765 C CA . CYS A 1 94 ? 7.301 5.479 -11.779 1.00 93.56 94 CYS A CA 1
ATOM 766 C C . CYS A 1 94 ? 6.437 6.564 -11.126 1.00 93.56 94 CYS A C 1
ATOM 768 O O . CYS A 1 94 ? 6.706 7.749 -11.298 1.00 93.56 94 CYS A O 1
ATOM 770 N N . SER A 1 95 ? 5.457 6.190 -10.304 1.00 91.44 95 SER A N 1
ATOM 771 C CA . SER A 1 95 ? 4.580 7.152 -9.613 1.00 91.44 95 SER A CA 1
ATOM 772 C C . SER A 1 95 ? 5.283 7.997 -8.539 1.00 91.44 95 SER A C 1
ATOM 774 O O . SER A 1 95 ? 4.742 9.010 -8.095 1.00 91.44 95 SER A O 1
ATOM 776 N N . VAL A 1 96 ? 6.502 7.625 -8.126 1.00 91.56 96 VAL A N 1
ATOM 777 C CA . VAL A 1 96 ? 7.284 8.391 -7.140 1.00 91.56 96 VAL A CA 1
ATOM 778 C C . VAL A 1 96 ? 8.066 9.536 -7.787 1.00 91.56 96 VAL A C 1
ATOM 780 O O . VAL A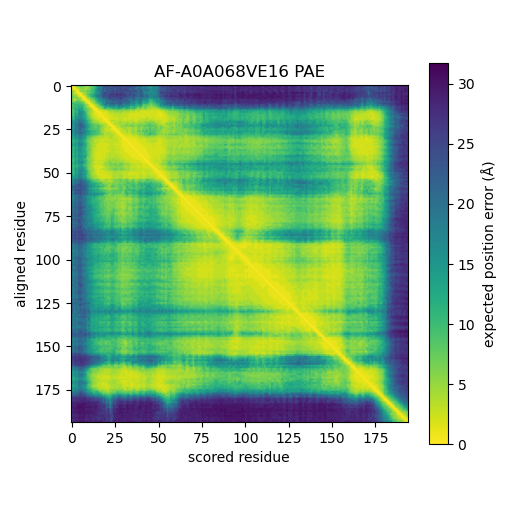 1 96 ? 8.093 10.629 -7.227 1.00 91.56 96 VAL A O 1
ATOM 783 N N . CYS A 1 97 ? 8.701 9.310 -8.943 1.00 92.00 97 CYS A N 1
ATOM 784 C CA . CYS A 1 97 ? 9.582 10.298 -9.590 1.00 92.00 97 CYS A CA 1
ATOM 785 C C . CYS A 1 97 ? 9.250 10.615 -11.058 1.00 92.00 97 CYS A C 1
ATOM 787 O O . CYS A 1 97 ? 9.959 11.396 -11.680 1.00 92.00 97 CYS A O 1
ATOM 789 N N . GLY A 1 98 ? 8.219 9.999 -11.637 1.00 91.69 98 GLY A N 1
ATOM 790 C CA . GLY A 1 98 ? 7.808 10.206 -13.029 1.00 91.69 98 GLY A CA 1
ATOM 791 C C . GLY A 1 98 ? 8.709 9.548 -14.079 1.00 91.69 98 GLY A C 1
ATOM 792 O O . GLY A 1 98 ? 8.494 9.739 -15.274 1.00 91.69 98 GLY A O 1
ATOM 793 N N . ARG A 1 99 ? 9.726 8.771 -13.678 1.00 93.50 99 ARG A N 1
ATOM 794 C CA . ARG A 1 99 ? 10.651 8.140 -14.630 1.00 93.50 99 ARG A CA 1
ATOM 795 C C . ARG A 1 99 ? 9.928 7.125 -15.518 1.00 93.50 99 ARG A C 1
ATOM 797 O O . ARG A 1 99 ? 9.286 6.212 -15.006 1.00 93.50 99 ARG A O 1
ATOM 804 N N . LYS A 1 100 ? 10.119 7.255 -16.834 1.00 93.88 100 LYS A N 1
ATOM 805 C CA . LYS A 1 100 ? 9.664 6.293 -17.845 1.00 93.88 100 LYS A CA 1
ATOM 806 C C . LYS A 1 100 ? 10.635 5.109 -17.939 1.00 93.88 100 LYS A C 1
ATOM 808 O O . LYS A 1 100 ? 11.851 5.293 -18.028 1.00 93.88 100 LYS A O 1
ATOM 813 N N . CYS A 1 101 ? 10.094 3.901 -17.934 1.00 91.19 101 CYS A N 1
ATOM 814 C CA . CYS A 1 101 ? 10.793 2.627 -18.027 1.00 91.19 101 CYS A CA 1
ATOM 815 C C . CYS A 1 101 ? 10.231 1.826 -19.207 1.00 91.19 101 CYS A C 1
ATOM 817 O O . CYS A 1 101 ? 9.033 1.860 -19.474 1.00 91.19 101 CYS A O 1
ATOM 819 N N . LYS A 1 102 ? 11.106 1.109 -19.920 1.00 88.50 102 LYS A N 1
ATOM 820 C CA . LYS A 1 102 ? 10.726 0.366 -21.132 1.00 88.50 102 LYS A CA 1
ATOM 821 C C . LYS A 1 102 ? 9.974 -0.924 -20.814 1.00 88.50 102 LYS A C 1
ATOM 823 O O . LYS A 1 102 ? 9.051 -1.277 -21.531 1.00 88.50 102 LYS A O 1
ATOM 828 N N . THR A 1 103 ? 10.365 -1.603 -19.738 1.00 89.94 103 THR A N 1
ATOM 829 C CA . THR A 1 103 ? 9.743 -2.854 -19.288 1.00 89.94 103 THR A CA 1
ATOM 830 C C . THR A 1 103 ? 9.277 -2.740 -17.844 1.00 89.94 103 THR A C 1
ATOM 832 O O . THR A 1 103 ? 9.804 -1.937 -17.059 1.00 89.94 103 THR A O 1
ATOM 835 N N . HIS A 1 104 ? 8.327 -3.588 -17.460 1.00 89.81 104 HIS A N 1
ATOM 836 C CA . HIS A 1 104 ? 7.856 -3.666 -16.084 1.00 89.81 104 HIS A CA 1
ATOM 837 C C . HIS A 1 104 ? 8.984 -4.092 -15.122 1.00 89.81 104 HIS A C 1
ATOM 839 O O . HIS A 1 104 ? 9.113 -3.569 -14.008 1.00 89.81 104 HIS A O 1
ATOM 845 N N . LEU A 1 105 ? 9.882 -4.976 -15.573 1.00 89.38 105 LEU A N 1
ATOM 846 C CA . LEU A 1 105 ? 11.069 -5.378 -14.813 1.00 89.38 105 LEU A CA 1
ATOM 847 C C . LEU A 1 105 ? 12.014 -4.204 -14.535 1.00 89.38 105 LEU A C 1
ATOM 849 O O . LEU A 1 105 ? 12.571 -4.124 -13.435 1.00 89.38 105 LEU A O 1
ATOM 853 N N . ASP A 1 106 ? 12.192 -3.292 -15.490 1.00 91.38 106 ASP A N 1
ATOM 854 C CA . ASP A 1 106 ? 13.028 -2.105 -15.298 1.00 91.38 106 ASP A CA 1
ATOM 855 C C . ASP A 1 106 ? 12.409 -1.145 -14.287 1.00 91.38 106 ASP A C 1
ATOM 857 O O . ASP A 1 106 ? 13.124 -0.643 -13.416 1.00 91.38 106 ASP A O 1
ATOM 861 N N . LEU A 1 107 ? 11.085 -0.959 -14.325 1.00 92.69 107 LEU A N 1
ATOM 862 C CA . LEU A 1 107 ? 10.369 -0.176 -13.318 1.00 92.69 107 LEU A CA 1
ATOM 863 C C . LEU A 1 107 ? 10.556 -0.778 -11.916 1.00 92.69 107 LEU A C 1
ATOM 865 O O . LEU A 1 107 ? 10.897 -0.070 -10.964 1.00 92.69 107 LEU A O 1
ATOM 869 N N . LYS A 1 108 ? 10.408 -2.100 -11.786 1.00 91.25 108 LYS A N 1
ATOM 870 C CA . LYS A 1 108 ? 10.596 -2.808 -10.513 1.00 91.25 108 LYS A CA 1
ATOM 871 C C . LYS A 1 108 ? 12.027 -2.685 -9.984 1.00 91.25 108 LYS A C 1
ATOM 873 O O . LYS A 1 108 ? 12.229 -2.447 -8.791 1.00 91.25 108 LYS A O 1
ATOM 878 N N . LYS A 1 109 ? 13.032 -2.821 -10.857 1.00 92.19 109 LYS A N 1
ATOM 879 C CA . LYS A 1 109 ? 14.448 -2.616 -10.502 1.00 92.19 109 LYS A CA 1
ATOM 880 C C . LYS A 1 109 ? 14.706 -1.179 -10.066 1.00 92.19 109 LYS A C 1
ATOM 882 O O . LYS A 1 109 ? 15.312 -0.969 -9.019 1.00 92.19 109 LYS A O 1
ATOM 887 N N . HIS A 1 110 ? 14.212 -0.209 -10.829 1.00 94.06 110 HIS A N 1
ATOM 888 C CA . HIS A 1 110 ? 14.322 1.213 -10.527 1.00 94.06 110 HIS A CA 1
ATOM 889 C C . HIS A 1 110 ? 13.745 1.543 -9.143 1.00 94.06 110 HIS A C 1
ATOM 891 O O . HIS A 1 110 ? 14.430 2.162 -8.324 1.00 94.06 110 HIS A O 1
ATOM 897 N N . PHE A 1 111 ? 12.531 1.067 -8.852 1.00 94.31 111 PHE A N 1
ATOM 898 C CA . PHE A 1 111 ? 11.880 1.284 -7.563 1.00 94.31 111 PHE A CA 1
ATOM 899 C C . PHE A 1 111 ? 12.697 0.708 -6.400 1.00 94.31 111 PHE A C 1
ATOM 901 O O . PHE A 1 111 ? 12.940 1.397 -5.407 1.00 94.31 111 PHE A O 1
ATOM 908 N N . ARG A 1 112 ? 13.190 -0.528 -6.546 1.00 91.62 112 ARG A N 1
ATOM 909 C CA . ARG A 1 112 ? 14.019 -1.196 -5.532 1.00 91.62 112 ARG A CA 1
ATOM 910 C C . ARG A 1 112 ? 15.369 -0.503 -5.315 1.00 91.62 112 ARG A C 1
ATOM 912 O O . ARG A 1 112 ? 15.833 -0.362 -4.187 1.00 91.62 112 ARG A O 1
ATOM 919 N N . GLN A 1 113 ? 16.030 -0.073 -6.384 1.00 92.88 113 GLN A N 1
ATOM 920 C CA . GLN A 1 113 ? 17.382 0.482 -6.291 1.00 92.88 113 GLN A CA 1
ATOM 921 C C . GLN A 1 113 ? 17.409 1.922 -5.780 1.00 92.88 113 GLN A C 1
ATOM 923 O O . GLN A 1 113 ? 18.333 2.284 -5.048 1.00 92.88 113 GLN A O 1
ATOM 928 N N . LEU A 1 114 ? 16.415 2.733 -6.148 1.00 93.62 114 LEU A N 1
ATOM 929 C CA . LEU A 1 114 ? 16.362 4.141 -5.765 1.00 93.62 114 LEU A CA 1
ATOM 930 C C . LEU A 1 114 ? 15.426 4.359 -4.581 1.00 93.62 114 LEU A C 1
ATOM 932 O O . LEU A 1 114 ? 15.892 4.685 -3.491 1.00 93.62 114 LEU A O 1
ATOM 936 N N . HIS A 1 115 ? 14.129 4.123 -4.754 1.00 93.12 115 HIS A N 1
ATOM 937 C CA . HIS A 1 115 ? 13.127 4.525 -3.766 1.00 93.12 115 HIS A CA 1
ATOM 938 C C . HIS A 1 115 ? 13.121 3.643 -2.516 1.00 93.12 115 HIS A C 1
ATOM 940 O O . HIS A 1 115 ? 13.056 4.155 -1.398 1.00 93.12 115 HIS A O 1
ATOM 946 N N . GLU A 1 116 ? 13.228 2.321 -2.664 1.00 91.62 116 GLU A N 1
ATOM 947 C CA . GLU A 1 116 ? 13.309 1.409 -1.517 1.00 91.62 116 GLU A CA 1
ATOM 948 C C . GLU A 1 116 ? 14.596 1.649 -0.712 1.00 91.62 116 GLU A C 1
ATOM 950 O O . GLU A 1 116 ? 14.546 1.774 0.514 1.00 91.62 116 GLU A O 1
ATOM 955 N N . ARG A 1 117 ? 15.736 1.833 -1.392 1.00 90.81 117 ARG A N 1
ATOM 956 C CA . ARG A 1 117 ? 17.015 2.160 -0.745 1.00 90.81 117 ARG A CA 1
ATOM 957 C C . ARG A 1 117 ? 16.976 3.514 -0.036 1.00 90.81 117 ARG A C 1
ATOM 959 O O . ARG A 1 117 ? 17.445 3.621 1.097 1.00 90.81 117 ARG A O 1
ATOM 966 N N . GLU A 1 118 ? 16.430 4.546 -0.673 1.00 92.00 118 GLU A N 1
ATOM 967 C CA . GLU A 1 118 ? 16.286 5.879 -0.081 1.00 92.00 118 GLU A CA 1
ATOM 968 C C . GLU A 1 118 ? 15.390 5.839 1.162 1.00 92.00 118 GLU A C 1
ATOM 970 O O . GLU A 1 118 ? 15.750 6.379 2.214 1.00 92.00 118 GLU A O 1
ATOM 975 N N . ARG A 1 119 ? 14.259 5.130 1.085 1.00 90.75 119 ARG A N 1
ATOM 976 C CA . ARG A 1 119 ? 13.368 4.951 2.232 1.00 90.75 119 ARG A CA 1
ATOM 977 C C . ARG A 1 119 ? 14.057 4.209 3.368 1.00 90.75 119 ARG A C 1
ATOM 979 O O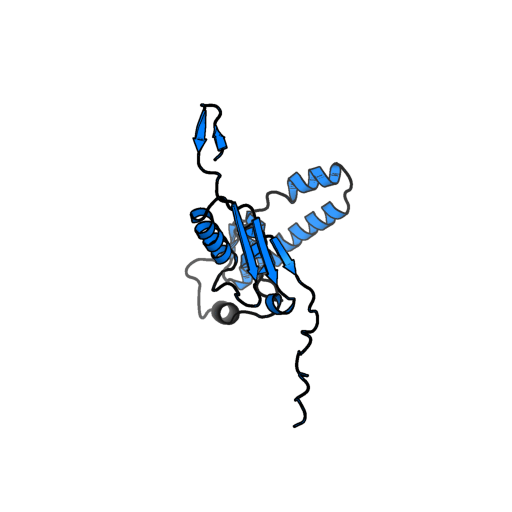 . ARG A 1 119 ? 13.960 4.643 4.514 1.00 90.75 119 ARG A O 1
ATOM 986 N N . GLN A 1 120 ? 14.805 3.148 3.070 1.00 91.31 120 GLN A N 1
ATOM 987 C CA . GLN A 1 120 ? 15.543 2.416 4.095 1.00 91.31 120 GLN A CA 1
ATOM 988 C C . GLN A 1 120 ? 16.603 3.294 4.771 1.00 91.31 120 GLN A C 1
ATOM 990 O O . GLN A 1 120 ? 16.747 3.240 5.992 1.00 91.31 120 GLN A O 1
ATOM 995 N N . LYS A 1 121 ? 17.295 4.165 4.022 1.00 92.75 121 LYS A N 1
ATOM 996 C CA . LYS A 1 121 ? 18.223 5.155 4.597 1.00 92.75 121 LYS A CA 1
ATOM 997 C C . LYS A 1 121 ? 17.506 6.116 5.552 1.00 92.75 121 LYS A C 1
ATOM 999 O O . LYS A 1 121 ? 17.997 6.341 6.658 1.00 92.75 121 LYS A O 1
ATOM 1004 N N . LYS A 1 122 ? 16.337 6.645 5.169 1.00 92.50 122 LYS A N 1
ATOM 1005 C CA . LYS A 1 122 ? 15.521 7.519 6.036 1.00 92.50 122 LYS A CA 1
ATOM 1006 C C . LYS A 1 122 ? 15.069 6.789 7.305 1.00 92.50 122 LYS A C 1
ATOM 1008 O O . LYS A 1 122 ? 15.184 7.345 8.393 1.00 92.50 122 LYS A O 1
ATOM 1013 N N . LEU A 1 123 ? 14.634 5.532 7.194 1.00 91.50 123 LEU A N 1
ATOM 1014 C CA . LEU A 1 123 ? 14.243 4.707 8.343 1.00 91.50 123 LEU A CA 1
ATOM 1015 C C . LEU A 1 123 ? 15.426 4.399 9.270 1.00 91.50 123 LEU A C 1
ATOM 1017 O O . LEU A 1 123 ? 15.293 4.532 10.485 1.00 91.50 123 LEU A O 1
ATOM 1021 N N . ASN A 1 124 ? 16.589 4.045 8.717 1.00 93.31 124 ASN A N 1
ATOM 1022 C CA . ASN A 1 124 ? 17.824 3.849 9.483 1.00 93.31 124 ASN A CA 1
ATOM 1023 C C . ASN A 1 124 ? 18.207 5.116 10.252 1.00 93.31 124 ASN A C 1
ATOM 1025 O O . ASN A 1 124 ? 18.476 5.050 11.448 1.00 93.31 124 ASN A O 1
ATOM 1029 N N . ARG A 1 125 ? 18.163 6.276 9.588 1.00 91.69 125 ARG A N 1
ATOM 1030 C CA . ARG A 1 125 ? 18.431 7.570 10.223 1.00 91.69 125 ARG A CA 1
ATOM 1031 C C . ARG A 1 125 ? 17.407 7.900 11.306 1.00 91.69 125 ARG A C 1
ATOM 1033 O O . ARG A 1 125 ? 17.776 8.390 12.360 1.00 91.69 125 ARG A O 1
ATOM 1040 N N . MET A 1 126 ? 16.128 7.612 11.088 1.00 92.75 126 MET A N 1
ATOM 1041 C CA . MET A 1 126 ? 15.095 7.820 12.105 1.00 92.75 126 MET A CA 1
ATOM 1042 C C . MET A 1 126 ? 15.337 6.947 13.344 1.00 92.75 126 MET A C 1
ATOM 1044 O O . MET A 1 126 ? 15.149 7.424 14.459 1.00 92.75 126 MET A O 1
ATOM 1048 N N . ARG A 1 127 ? 15.794 5.699 13.159 1.00 91.56 127 ARG A N 1
ATOM 1049 C CA . ARG A 1 127 ? 16.124 4.780 14.261 1.00 91.56 127 ARG A CA 1
ATOM 1050 C C . ARG A 1 127 ? 17.290 5.256 15.128 1.00 91.56 127 ARG A C 1
ATOM 1052 O O . ARG A 1 127 ? 17.280 4.973 16.320 1.00 91.56 127 ARG A O 1
ATOM 1059 N N . SER A 1 128 ? 18.267 5.968 14.564 1.00 92.31 128 SER A N 1
ATOM 1060 C CA . SER A 1 128 ? 19.389 6.508 15.345 1.00 92.31 128 SER A CA 1
ATOM 1061 C C . SER A 1 128 ? 19.040 7.788 16.113 1.00 92.31 128 SER A C 1
ATOM 1063 O O . SER A 1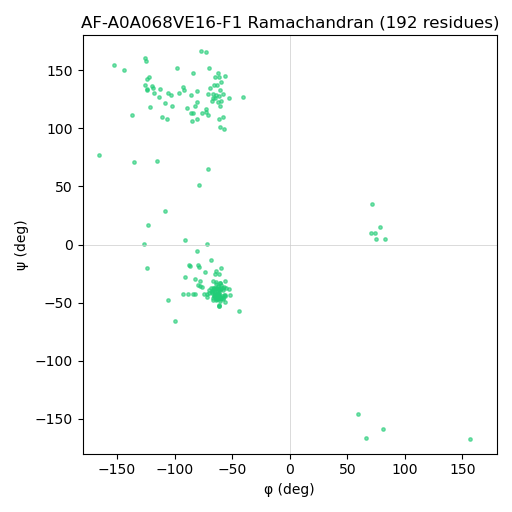 128 ? 19.737 8.149 17.059 1.00 92.31 128 SER A O 1
ATOM 1065 N N . LEU A 1 129 ? 17.955 8.477 15.747 1.00 93.81 129 LEU A N 1
ATOM 1066 C CA . LEU A 1 129 ? 17.473 9.666 16.448 1.00 93.81 129 LEU A CA 1
ATOM 1067 C C . LEU A 1 129 ? 16.597 9.283 17.650 1.00 93.81 129 LEU A C 1
ATOM 1069 O O . LEU A 1 129 ? 15.835 8.321 17.602 1.00 93.81 129 LEU A O 1
ATOM 1073 N N . LYS A 1 130 ? 16.639 10.089 18.716 1.00 93.81 130 LYS A N 1
ATOM 1074 C CA . LYS A 1 130 ? 15.805 9.917 19.920 1.00 93.81 130 LYS A CA 1
ATOM 1075 C C . LYS A 1 130 ? 15.024 11.195 20.259 1.00 93.81 130 LYS A C 1
ATOM 1077 O O . LYS A 1 130 ? 15.351 12.286 19.785 1.00 93.81 130 LYS A O 1
ATOM 1082 N N . GLY A 1 131 ? 13.966 11.043 21.057 1.00 93.94 131 GLY A N 1
ATOM 1083 C CA . GLY A 1 131 ? 13.154 12.147 21.586 1.00 93.94 131 GLY A CA 1
ATOM 1084 C C . GLY A 1 131 ? 12.495 13.030 20.516 1.00 93.94 131 GLY A C 1
ATOM 1085 O O . GLY A 1 131 ? 12.143 12.565 19.429 1.00 93.94 131 GLY A O 1
ATOM 1086 N N . LYS A 1 132 ? 12.369 14.333 20.808 1.00 91.94 132 LYS A N 1
ATOM 1087 C CA . LYS A 1 132 ? 11.726 15.332 19.926 1.00 91.94 132 LYS A CA 1
ATOM 1088 C C . LYS A 1 132 ? 12.351 15.397 18.524 1.00 91.94 132 LYS A C 1
ATOM 1090 O O . LYS A 1 132 ? 11.649 15.633 17.543 1.00 91.94 132 LYS A O 1
ATOM 1095 N N . LYS A 1 133 ? 13.658 15.134 18.397 1.00 89.81 133 LYS A N 1
ATOM 1096 C CA . LYS A 1 133 ? 14.364 15.111 17.102 1.00 89.81 133 LYS A CA 1
ATOM 1097 C C . LYS A 1 133 ? 13.891 13.959 16.210 1.00 89.81 133 LYS A C 1
ATOM 1099 O O . LYS A 1 133 ? 13.749 14.143 15.004 1.00 89.81 133 LYS A O 1
ATOM 1104 N N . ARG A 1 134 ? 13.603 12.792 16.799 1.00 92.50 134 ARG A N 1
ATOM 1105 C CA . ARG A 1 134 ? 13.021 11.642 16.090 1.00 92.50 134 ARG A CA 1
ATOM 1106 C C . ARG A 1 134 ? 11.610 11.948 15.597 1.00 92.50 134 ARG A C 1
ATOM 1108 O O . ARG A 1 134 ? 11.302 11.639 14.451 1.00 92.50 134 ARG A O 1
ATOM 1115 N N . GLN A 1 135 ? 10.787 12.567 16.443 1.00 90.69 135 GLN A N 1
ATOM 1116 C CA . GLN A 1 135 ? 9.408 12.919 16.103 1.00 90.69 135 GLN A CA 1
ATOM 1117 C C . GLN A 1 135 ? 9.350 13.888 14.914 1.00 90.69 135 GLN A C 1
ATOM 1119 O O . GLN A 1 135 ? 8.762 13.548 13.892 1.00 90.69 135 GLN A O 1
ATOM 1124 N N . ARG A 1 136 ? 10.088 15.005 14.978 1.00 92.38 136 ARG A N 1
ATOM 1125 C CA . ARG A 1 136 ? 10.179 15.966 13.862 1.00 92.38 136 ARG A CA 1
ATOM 1126 C C . ARG A 1 136 ? 10.701 15.325 12.571 1.00 92.38 136 ARG A C 1
ATOM 1128 O O . ARG A 1 136 ? 10.255 15.662 11.480 1.00 92.38 136 ARG A O 1
ATOM 1135 N N . PHE A 1 137 ? 11.662 14.401 12.673 1.00 91.25 137 PHE A N 1
ATOM 1136 C CA . PHE A 1 137 ? 12.176 13.684 11.502 1.00 91.25 137 PHE A CA 1
ATOM 1137 C C . PHE A 1 137 ? 11.120 12.755 10.892 1.00 91.25 137 PHE A C 1
ATOM 1139 O O . PHE A 1 137 ? 11.013 12.671 9.669 1.00 91.25 137 PHE A O 1
ATOM 1146 N N . LYS A 1 138 ? 10.346 12.057 11.730 1.00 90.31 138 LYS A N 1
ATOM 1147 C CA . LYS A 1 138 ? 9.257 11.184 11.287 1.00 90.31 138 LYS A CA 1
ATOM 1148 C C . LYS A 1 138 ? 8.190 11.988 10.540 1.00 90.31 138 LYS A C 1
ATOM 1150 O O . LYS A 1 138 ? 7.914 11.654 9.393 1.00 90.31 138 LYS A O 1
ATOM 1155 N N . GLU A 1 139 ? 7.691 13.062 11.145 1.00 90.25 139 GLU A N 1
ATOM 1156 C CA . GLU A 1 139 ? 6.655 13.927 10.562 1.00 90.25 139 GLU A CA 1
ATOM 1157 C C . GLU A 1 139 ? 7.098 14.509 9.212 1.00 90.25 139 GLU A C 1
ATOM 1159 O O . GLU A 1 139 ? 6.323 14.556 8.264 1.00 90.25 139 GLU A O 1
ATOM 1164 N N . ARG A 1 140 ? 8.375 14.895 9.091 1.00 89.25 140 ARG A N 1
ATOM 1165 C CA . ARG A 1 140 ? 8.902 15.523 7.872 1.00 89.25 140 ARG A CA 1
ATOM 1166 C C . ARG A 1 140 ? 9.243 14.548 6.741 1.00 89.25 140 ARG A C 1
ATOM 1168 O O . ARG A 1 140 ? 9.164 14.932 5.579 1.00 89.25 140 ARG A O 1
ATOM 1175 N N . PHE A 1 141 ? 9.725 13.342 7.052 1.00 85.75 141 PHE A N 1
ATOM 1176 C CA . PHE A 1 141 ? 10.337 12.455 6.046 1.00 85.75 141 PHE A CA 1
ATOM 1177 C C . PHE A 1 141 ? 9.710 11.069 5.927 1.00 85.75 141 PHE A C 1
ATOM 1179 O O . PHE A 1 141 ? 9.955 10.389 4.926 1.00 85.75 141 PHE A O 1
ATOM 1186 N N . ILE A 1 142 ? 8.988 10.608 6.946 1.00 85.38 142 ILE A N 1
ATOM 1187 C CA . ILE A 1 142 ? 8.391 9.269 6.983 1.00 85.38 142 ILE A CA 1
ATOM 1188 C C . ILE A 1 142 ? 6.885 9.358 6.760 1.00 85.38 142 ILE A C 1
ATOM 1190 O O . ILE A 1 142 ? 6.365 8.617 5.919 1.00 85.38 142 ILE A O 1
ATOM 1194 N N . ASP A 1 143 ? 6.221 10.267 7.466 1.00 84.19 143 ASP A N 1
ATOM 1195 C CA . ASP A 1 143 ? 4.787 10.500 7.335 1.00 84.19 143 ASP A CA 1
ATOM 1196 C C . ASP A 1 143 ? 4.472 11.171 5.980 1.00 84.19 143 ASP A C 1
ATOM 1198 O O . ASP A 1 143 ? 5.336 11.796 5.364 1.00 84.19 143 ASP A O 1
ATOM 1202 N N . GLY A 1 144 ? 3.265 10.952 5.444 1.00 79.19 144 GLY A N 1
ATOM 1203 C CA . GLY A 1 144 ? 2.835 11.535 4.160 1.00 79.19 144 GLY A CA 1
ATOM 1204 C C . GLY A 1 144 ? 3.442 10.925 2.882 1.00 79.19 144 GLY A C 1
ATOM 1205 O O . GLY A 1 144 ? 3.239 11.450 1.792 1.00 79.19 144 GLY A O 1
ATOM 1206 N N . ASN A 1 145 ? 4.162 9.798 2.959 1.00 83.69 145 ASN A N 1
ATOM 1207 C CA . ASN A 1 145 ? 4.740 9.116 1.784 1.00 83.69 145 ASN A CA 1
ATOM 1208 C C . ASN A 1 145 ? 3.718 8.271 0.988 1.00 83.69 145 ASN A C 1
ATOM 1210 O O . ASN A 1 145 ? 3.951 7.093 0.699 1.00 83.69 145 ASN A O 1
ATOM 1214 N N . GLU A 1 146 ? 2.581 8.855 0.620 1.00 84.81 146 GLU A N 1
ATOM 1215 C CA . GLU A 1 146 ? 1.491 8.157 -0.077 1.00 84.81 146 GLU A CA 1
ATOM 1216 C C . GLU A 1 146 ? 1.929 7.600 -1.434 1.00 84.81 146 GLU A C 1
ATOM 1218 O O . GLU A 1 146 ? 1.745 6.410 -1.688 1.00 84.81 146 GLU A O 1
ATOM 1223 N N . LYS A 1 147 ? 2.638 8.405 -2.240 1.00 86.56 147 LYS A N 1
ATOM 1224 C CA . LYS A 1 147 ? 3.179 7.992 -3.550 1.00 86.56 147 LYS A CA 1
ATOM 1225 C C . LYS A 1 147 ? 4.083 6.761 -3.451 1.00 86.56 147 LYS A C 1
ATOM 1227 O O . LYS A 1 147 ? 3.984 5.837 -4.255 1.00 86.56 147 LYS A O 1
ATOM 1232 N N . TYR A 1 148 ? 4.957 6.723 -2.440 1.00 89.00 148 TYR A N 1
ATOM 1233 C CA . TYR A 1 148 ? 5.811 5.559 -2.203 1.00 89.00 148 TYR A CA 1
ATOM 1234 C C . TYR A 1 148 ? 4.982 4.349 -1.776 1.00 89.00 148 TYR A C 1
ATOM 1236 O O . TYR A 1 148 ? 5.203 3.253 -2.282 1.00 89.00 148 TYR A O 1
ATOM 1244 N N . ASN A 1 149 ? 4.065 4.529 -0.821 1.00 84.94 149 ASN A N 1
ATOM 1245 C CA . ASN A 1 149 ? 3.262 3.428 -0.296 1.00 84.94 149 ASN A CA 1
ATOM 1246 C C . ASN A 1 149 ? 2.422 2.802 -1.409 1.00 84.94 149 ASN A C 1
ATOM 1248 O O . ASN A 1 149 ? 2.318 1.582 -1.488 1.00 84.94 149 ASN A O 1
ATOM 1252 N N . GLU A 1 150 ? 1.878 3.623 -2.301 1.00 84.06 150 GLU A N 1
ATOM 1253 C CA . GLU A 1 150 ? 1.165 3.170 -3.481 1.00 84.06 150 GLU A CA 1
ATOM 1254 C C . GLU A 1 150 ? 2.046 2.357 -4.429 1.00 84.06 150 GLU A C 1
ATOM 1256 O O . GLU A 1 150 ? 1.708 1.211 -4.722 1.00 84.06 150 GLU A O 1
ATOM 1261 N N . ALA A 1 151 ? 3.200 2.894 -4.824 1.00 87.00 151 ALA A N 1
ATOM 1262 C CA . ALA A 1 151 ? 4.150 2.198 -5.689 1.00 87.00 151 ALA A CA 1
ATOM 1263 C C . ALA A 1 151 ? 4.675 0.887 -5.073 1.00 87.00 151 ALA A C 1
ATOM 1265 O O . ALA A 1 151 ? 4.835 -0.120 -5.760 1.00 87.00 151 ALA A O 1
ATOM 1266 N N . ALA A 1 152 ? 4.922 0.870 -3.761 1.00 86.56 152 ALA A N 1
ATOM 1267 C CA . ALA A 1 152 ? 5.419 -0.307 -3.057 1.00 86.56 152 ALA A CA 1
ATOM 1268 C C . ALA A 1 152 ? 4.396 -1.451 -3.030 1.00 86.56 152 ALA A C 1
ATOM 1270 O O . ALA A 1 152 ? 4.793 -2.616 -3.041 1.00 86.56 152 ALA A O 1
ATOM 1271 N N . ARG A 1 153 ? 3.090 -1.146 -3.009 1.00 80.31 153 ARG A N 1
ATOM 1272 C CA . ARG A 1 153 ? 2.035 -2.174 -3.039 1.00 80.31 153 ARG A CA 1
ATOM 1273 C C . ARG A 1 153 ? 2.080 -2.988 -4.324 1.00 80.31 153 ARG A C 1
ATOM 1275 O O . ARG A 1 153 ? 1.989 -4.210 -4.268 1.00 80.31 153 ARG A O 1
ATOM 1282 N N . THR A 1 154 ? 2.230 -2.313 -5.457 1.00 81.19 154 THR A N 1
ATOM 1283 C CA . THR A 1 154 ? 2.195 -2.948 -6.777 1.00 81.19 154 THR A CA 1
ATOM 1284 C C . THR A 1 154 ? 3.542 -3.575 -7.134 1.00 81.19 154 THR A C 1
ATOM 1286 O O . THR A 1 154 ? 3.595 -4.710 -7.602 1.00 81.19 154 THR A O 1
ATOM 1289 N N . LEU A 1 155 ? 4.652 -2.883 -6.859 1.00 85.06 155 LEU A N 1
ATOM 1290 C CA . LEU A 1 155 ? 5.986 -3.299 -7.310 1.00 85.06 155 LEU A CA 1
ATOM 1291 C C . LEU A 1 155 ? 6.726 -4.203 -6.312 1.00 85.06 155 LEU A C 1
ATOM 1293 O O . LEU A 1 155 ? 7.548 -5.033 -6.718 1.00 85.06 155 LEU A O 1
ATOM 1297 N N . THR A 1 156 ? 6.438 -4.081 -5.014 1.00 76.12 156 THR A N 1
ATOM 1298 C CA . THR A 1 156 ? 7.154 -4.781 -3.930 1.00 76.12 156 THR A CA 1
ATOM 1299 C C . THR A 1 156 ? 6.313 -5.890 -3.300 1.00 76.12 156 THR A C 1
ATOM 1301 O O . THR A 1 156 ? 6.499 -6.213 -2.127 1.00 76.12 156 THR A O 1
ATOM 1304 N N . SER A 1 157 ? 5.405 -6.497 -4.076 1.00 66.44 157 SER A N 1
ATOM 1305 C CA . SER A 1 157 ? 4.573 -7.629 -3.645 1.00 66.44 157 SER A CA 1
ATOM 1306 C C . SER A 1 157 ? 5.385 -8.624 -2.791 1.00 66.44 157 SER A C 1
ATOM 1308 O O . SER A 1 157 ? 6.460 -9.057 -3.238 1.00 66.44 157 SER A O 1
ATOM 1310 N N . PRO A 1 158 ? 4.922 -8.983 -1.579 1.00 64.62 158 PRO A N 1
ATOM 1311 C CA . PRO A 1 158 ? 5.711 -9.770 -0.642 1.00 64.62 158 PRO A CA 1
ATOM 1312 C C . PRO A 1 158 ? 6.059 -11.148 -1.216 1.00 64.62 158 PRO A C 1
ATOM 1314 O O . PRO A 1 158 ? 5.265 -11.771 -1.921 1.00 64.62 158 PRO A O 1
ATOM 1317 N N . LYS A 1 159 ? 7.269 -11.630 -0.895 1.00 55.38 159 LYS A N 1
ATOM 1318 C CA . LYS A 1 159 ? 7.748 -12.957 -1.319 1.00 55.38 159 LYS A CA 1
ATOM 1319 C C . LYS A 1 159 ? 6.929 -14.103 -0.699 1.00 55.38 159 LYS A C 1
ATOM 1321 O O . LYS A 1 159 ? 6.876 -15.173 -1.291 1.00 55.38 159 LYS A O 1
ATOM 1326 N N . VAL A 1 160 ? 6.300 -13.867 0.459 1.00 56.69 160 VAL A N 1
ATOM 1327 C CA . VAL A 1 160 ? 5.500 -14.839 1.225 1.00 56.69 160 VAL A CA 1
ATOM 1328 C C . VAL A 1 160 ? 4.091 -14.282 1.439 1.00 56.69 160 VAL A C 1
ATOM 1330 O O . VAL A 1 160 ? 3.941 -13.112 1.800 1.00 56.69 160 VAL A O 1
ATOM 1333 N N . GLY A 1 161 ? 3.068 -15.108 1.200 1.00 63.62 161 GLY A N 1
ATOM 1334 C CA . GLY A 1 161 ? 1.660 -14.705 1.240 1.00 63.62 161 GLY A CA 1
ATOM 1335 C C . GLY A 1 161 ? 1.285 -13.711 0.133 1.00 63.62 161 GLY A C 1
ATOM 1336 O O . GLY A 1 161 ? 2.038 -13.496 -0.821 1.00 63.62 161 GLY A O 1
ATOM 1337 N N . TYR A 1 162 ? 0.110 -13.090 0.259 1.00 73.06 162 TYR A N 1
ATOM 1338 C CA . TYR A 1 162 ? -0.433 -12.136 -0.723 1.00 73.06 162 TYR A CA 1
ATOM 1339 C C . TYR A 1 162 ? -0.766 -10.755 -0.142 1.00 73.06 162 TYR A C 1
ATOM 1341 O O . TYR A 1 162 ? -1.474 -9.968 -0.757 1.00 73.06 162 TYR A O 1
ATOM 1349 N N . GLY A 1 163 ? -0.234 -10.431 1.042 1.00 75.50 163 GLY A N 1
ATOM 1350 C CA . GLY A 1 163 ? -0.445 -9.120 1.665 1.00 75.50 163 GLY A CA 1
ATOM 1351 C C . GLY A 1 163 ? -1.808 -8.943 2.345 1.00 75.50 163 GLY A C 1
ATOM 1352 O O . GLY A 1 163 ? -2.149 -7.817 2.708 1.00 75.50 163 GLY A O 1
ATOM 1353 N N . LEU A 1 164 ? -2.543 -10.039 2.583 1.00 79.88 164 LEU A N 1
ATOM 1354 C CA . LEU A 1 164 ? -3.864 -10.070 3.227 1.00 79.88 164 LEU A CA 1
ATOM 1355 C C . LEU A 1 164 ? -3.948 -9.172 4.470 1.00 79.88 164 LEU A C 1
ATOM 1357 O O . LEU A 1 164 ? -4.741 -8.237 4.520 1.00 79.88 164 LEU A O 1
ATOM 1361 N N . ALA A 1 165 ? -3.074 -9.399 5.452 1.00 80.81 165 ALA A N 1
ATOM 1362 C CA . ALA A 1 165 ? -3.112 -8.665 6.715 1.00 80.81 165 ALA A CA 1
ATOM 1363 C C . ALA A 1 165 ? -2.859 -7.156 6.543 1.00 80.81 165 ALA A C 1
ATOM 1365 O O . ALA A 1 165 ? -3.496 -6.335 7.200 1.00 80.81 165 ALA A O 1
ATOM 1366 N N . SER A 1 166 ? -1.921 -6.772 5.671 1.00 82.12 166 SER A N 1
ATOM 1367 C CA . SER A 1 166 ? -1.633 -5.359 5.391 1.00 82.12 166 SER A CA 1
ATOM 1368 C C . SER A 1 166 ? -2.781 -4.666 4.664 1.00 82.12 166 SER A C 1
ATOM 1370 O O . SER A 1 166 ? -3.069 -3.506 4.949 1.00 82.12 166 SER A O 1
ATOM 1372 N N . GLU A 1 167 ? -3.448 -5.367 3.750 1.00 85.06 167 GLU A N 1
ATOM 1373 C CA . GLU A 1 167 ? -4.582 -4.832 3.002 1.00 85.06 167 GLU A CA 1
ATOM 1374 C C . GLU A 1 167 ? -5.823 -4.650 3.880 1.00 85.06 167 GLU A C 1
ATOM 1376 O O . GLU A 1 167 ? -6.472 -3.607 3.812 1.00 85.06 167 GLU A O 1
ATOM 1381 N N . LEU A 1 168 ? -6.110 -5.615 4.755 1.00 87.06 168 LEU A N 1
ATOM 1382 C CA . LEU A 1 168 ? -7.204 -5.518 5.720 1.00 87.06 168 LEU A CA 1
ATOM 1383 C C . LEU A 1 168 ? -6.961 -4.398 6.739 1.00 87.06 168 LEU A C 1
ATOM 1385 O O . LEU A 1 168 ? -7.842 -3.572 6.970 1.00 87.06 168 LEU A O 1
ATOM 1389 N N . ARG A 1 169 ? -5.738 -4.280 7.272 1.00 87.56 169 ARG A N 1
ATOM 1390 C CA . ARG A 1 169 ? -5.375 -3.155 8.151 1.00 87.56 169 ARG A CA 1
ATOM 1391 C C . ARG A 1 169 ? -5.526 -1.802 7.462 1.00 87.56 169 ARG A C 1
ATOM 1393 O O . ARG A 1 169 ? -5.991 -0.857 8.089 1.00 87.56 169 ARG A O 1
ATOM 1400 N N . ARG A 1 170 ? -5.206 -1.706 6.165 1.00 85.44 170 ARG A N 1
ATOM 1401 C CA . ARG A 1 170 ? -5.451 -0.492 5.365 1.00 85.44 170 ARG A CA 1
ATOM 1402 C C . ARG A 1 170 ? -6.939 -0.162 5.261 1.00 85.44 170 ARG A C 1
ATOM 1404 O O . ARG A 1 170 ? -7.297 1.007 5.283 1.00 85.44 170 ARG A O 1
ATOM 1411 N N . ALA A 1 171 ? -7.799 -1.173 5.165 1.00 86.81 171 ALA A N 1
ATOM 1412 C CA . ALA A 1 171 ? -9.245 -0.984 5.211 1.00 86.81 171 ALA A CA 1
ATOM 1413 C C . ALA A 1 171 ? -9.752 -0.615 6.616 1.00 86.81 171 ALA A C 1
ATOM 1415 O O . ALA A 1 171 ? -10.951 -0.431 6.788 1.00 86.81 171 ALA A O 1
ATOM 1416 N N . GLY A 1 172 ? -8.878 -0.500 7.623 1.00 85.50 172 GLY A N 1
ATOM 1417 C CA . GLY A 1 172 ? -9.248 -0.238 9.011 1.00 85.50 172 GLY A CA 1
ATOM 1418 C C . GLY A 1 172 ? -9.911 -1.445 9.667 1.00 85.50 172 GLY A C 1
ATOM 1419 O O . GLY A 1 172 ? -10.873 -1.262 10.405 1.00 85.50 172 GLY A O 1
ATOM 1420 N N . VAL A 1 173 ? -9.477 -2.656 9.310 1.00 89.19 173 VAL A N 1
ATOM 1421 C CA . VAL A 1 173 ? -9.845 -3.909 9.981 1.00 89.19 173 VAL A CA 1
ATOM 1422 C C . VAL A 1 173 ? -8.753 -4.263 10.978 1.00 89.19 173 VAL A C 1
ATOM 1424 O O . VAL A 1 173 ? -7.567 -4.281 10.626 1.00 89.19 173 VAL A O 1
ATOM 1427 N N . PHE A 1 174 ? -9.136 -4.573 12.211 1.00 88.44 174 PHE A N 1
ATOM 1428 C CA . PHE A 1 174 ? -8.201 -5.081 13.203 1.00 88.44 174 PHE A CA 1
ATOM 1429 C C . PHE A 1 174 ? -7.898 -6.553 12.914 1.00 88.44 174 PHE A C 1
ATOM 1431 O O . PHE A 1 174 ? -8.777 -7.398 13.001 1.00 88.44 174 PHE A O 1
ATOM 1438 N N . VAL A 1 175 ? -6.662 -6.874 12.525 1.00 85.75 175 VAL A N 1
ATOM 1439 C CA . VAL A 1 175 ? -6.272 -8.248 12.162 1.00 85.75 175 VAL A CA 1
ATOM 1440 C C . VAL A 1 175 ? -5.504 -8.885 13.310 1.00 85.75 175 VAL A C 1
ATOM 1442 O O . VAL A 1 175 ? -4.414 -8.410 13.641 1.00 85.75 175 VAL A O 1
ATOM 1445 N N . LYS A 1 176 ? -6.030 -9.984 13.856 1.00 84.69 176 LYS A N 1
ATOM 1446 C CA . LYS A 1 176 ? -5.386 -10.781 14.902 1.00 84.69 176 LYS A CA 1
ATOM 1447 C C . LYS A 1 176 ? -5.010 -12.162 14.369 1.00 84.69 176 LYS A C 1
ATOM 1449 O O . LYS A 1 176 ? -5.848 -12.882 13.834 1.00 84.69 176 LYS A O 1
ATOM 1454 N N . THR A 1 177 ? -3.745 -12.526 14.545 1.00 79.69 177 THR A N 1
ATOM 1455 C CA . THR A 1 177 ? -3.277 -13.903 14.374 1.00 79.69 177 THR A CA 1
ATOM 1456 C C . THR A 1 177 ? -3.615 -14.686 15.633 1.00 79.69 177 THR A C 1
ATOM 1458 O O . THR A 1 177 ? -3.216 -14.274 16.726 1.00 79.69 177 THR A O 1
AT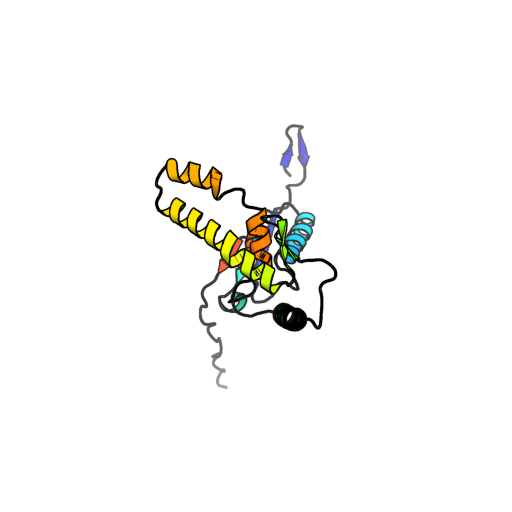OM 1461 N N . VAL A 1 178 ? -4.359 -15.775 15.493 1.00 75.06 178 VAL A N 1
ATOM 1462 C CA . VAL A 1 178 ? -4.589 -16.729 16.583 1.00 75.06 178 VAL A CA 1
ATOM 1463 C C . VAL A 1 178 ? -3.525 -17.820 16.460 1.00 75.06 178 VAL A C 1
ATOM 1465 O O . VAL A 1 178 ? -3.214 -18.236 15.348 1.00 75.06 178 VAL A O 1
ATOM 1468 N N . GLU A 1 179 ? -2.905 -18.211 17.573 1.00 66.00 179 GLU A N 1
ATOM 1469 C CA . GLU A 1 179 ? -1.975 -19.345 17.591 1.00 66.00 179 GLU A CA 1
ATOM 1470 C C . GLU A 1 179 ? -2.757 -20.642 17.365 1.00 66.00 179 GLU A C 1
ATOM 1472 O O . GLU A 1 179 ? -3.810 -20.828 17.982 1.00 66.00 179 GLU A O 1
ATOM 1477 N N . ASP A 1 180 ? -2.255 -21.531 16.499 1.00 56.16 180 ASP A N 1
ATOM 1478 C CA . ASP A 1 180 ? -2.786 -22.884 16.351 1.00 56.16 180 ASP A CA 1
ATOM 1479 C C . ASP A 1 180 ? -2.724 -23.586 17.717 1.00 56.16 180 ASP A C 1
ATOM 1481 O O . ASP A 1 180 ? -1.687 -24.117 18.119 1.00 56.16 180 ASP A O 1
ATOM 1485 N N . LYS A 1 181 ? -3.841 -23.630 18.446 1.00 51.72 181 LYS A N 1
ATOM 1486 C CA . LYS A 1 181 ? -4.049 -24.751 19.358 1.00 51.72 181 LYS A CA 1
ATOM 1487 C C . LYS A 1 181 ? -4.329 -25.962 18.472 1.00 51.72 181 LYS A C 1
ATOM 1489 O O . LYS A 1 181 ? -5.170 -25.835 17.575 1.00 51.72 181 LYS A O 1
ATOM 1494 N N . PRO A 1 182 ? -3.643 -27.103 18.667 1.00 46.34 182 PRO A N 1
ATOM 1495 C CA . PRO A 1 182 ? -4.018 -28.321 17.968 1.00 46.34 182 PRO A CA 1
ATOM 1496 C C . PRO A 1 182 ? -5.506 -28.548 18.230 1.00 46.34 182 PRO A C 1
ATOM 1498 O O . PRO A 1 182 ? -5.948 -28.491 19.378 1.00 46.34 182 PRO A O 1
ATOM 1501 N N . GLN A 1 183 ? -6.289 -28.701 17.163 1.00 46.62 183 GLN A N 1
ATOM 1502 C CA . GLN A 1 183 ? -7.682 -29.099 17.294 1.00 46.62 183 GLN A CA 1
ATOM 1503 C C . GLN A 1 183 ? -7.665 -30.440 18.025 1.00 46.62 183 GLN A C 1
ATOM 1505 O O . GLN A 1 183 ? -7.168 -31.427 17.485 1.00 46.62 183 GLN A O 1
ATOM 1510 N N . GLU A 1 184 ? -8.112 -30.459 19.282 1.00 39.09 184 GLU A N 1
ATOM 1511 C CA . GLU A 1 184 ? -8.312 -31.715 19.986 1.00 39.09 184 GLU A CA 1
ATOM 1512 C C . GLU A 1 184 ? -9.359 -32.494 19.194 1.00 39.09 184 GLU A C 1
ATOM 1514 O O . GLU A 1 184 ? -10.528 -32.114 19.107 1.00 39.09 184 GLU A O 1
ATOM 1519 N N . ASN A 1 185 ? -8.891 -33.548 18.530 1.00 38.53 185 ASN A N 1
ATOM 1520 C CA . ASN A 1 185 ? -9.736 -34.518 17.869 1.00 38.53 185 ASN A CA 1
ATOM 1521 C C . ASN A 1 185 ? -10.620 -35.144 18.950 1.00 38.53 185 ASN A C 1
ATOM 1523 O O . ASN A 1 185 ? -10.178 -36.023 19.688 1.00 38.53 185 ASN A O 1
ATOM 1527 N N . PHE A 1 186 ? -11.875 -34.706 19.045 1.00 44.06 186 PHE A N 1
ATOM 1528 C CA . PHE A 1 186 ? -12.915 -35.404 19.798 1.00 44.06 186 PHE A CA 1
ATOM 1529 C C . PHE A 1 186 ? -13.300 -36.690 19.054 1.00 44.06 186 PHE A C 1
ATOM 1531 O O . PHE A 1 186 ? -14.412 -36.851 18.562 1.00 44.06 186 PHE A O 1
ATOM 1538 N N . THR A 1 187 ? -12.357 -37.620 18.942 1.00 44.06 187 THR A N 1
ATOM 1539 C CA . THR A 1 187 ? -12.592 -38.994 18.507 1.00 44.06 187 THR A CA 1
ATOM 1540 C C . THR A 1 187 ? -12.265 -39.903 19.674 1.00 44.06 187 THR A C 1
ATOM 1542 O O . THR A 1 187 ? -11.221 -40.538 19.674 1.00 44.06 187 THR A O 1
ATOM 1545 N N . ASN A 1 188 ? -13.119 -39.905 20.696 1.00 43.50 188 ASN A N 1
ATOM 1546 C CA . ASN A 1 188 ? -13.273 -41.022 21.629 1.00 43.50 188 ASN A CA 1
ATOM 1547 C C . ASN A 1 188 ? -14.569 -40.822 22.421 1.00 43.50 188 ASN A C 1
ATOM 1549 O O . ASN A 1 188 ? -14.568 -40.392 23.570 1.00 43.50 188 ASN A O 1
ATOM 1553 N N . ILE A 1 189 ? -15.695 -41.118 21.770 1.00 49.59 189 ILE A N 1
ATOM 1554 C CA . ILE A 1 189 ? -16.938 -41.435 22.475 1.00 49.59 189 ILE A CA 1
ATOM 1555 C C . ILE A 1 189 ? -16.862 -42.941 22.770 1.00 49.59 189 ILE A C 1
ATOM 1557 O O . ILE A 1 189 ? -16.856 -43.723 21.814 1.00 49.59 189 ILE A O 1
ATOM 1561 N N . PRO A 1 190 ? -16.754 -43.385 24.035 1.00 46.81 190 PRO A N 1
ATOM 1562 C CA . PRO A 1 190 ? -16.812 -44.808 24.346 1.00 46.81 190 PRO A CA 1
ATOM 1563 C C . PRO A 1 190 ? -18.208 -45.340 23.993 1.00 46.81 190 PRO A C 1
ATOM 1565 O O . PRO A 1 190 ? -19.223 -44.782 24.413 1.00 46.81 190 PRO A O 1
ATOM 1568 N N . LYS A 1 191 ? -18.264 -46.401 23.178 1.00 49.44 191 LYS A N 1
ATOM 1569 C CA . LYS A 1 191 ? -19.521 -47.096 22.872 1.00 49.44 191 LYS A CA 1
ATOM 1570 C C . LYS A 1 191 ? -20.054 -47.765 24.148 1.00 49.44 191 LYS A C 1
ATOM 1572 O O . LYS A 1 191 ? -19.259 -48.383 24.857 1.00 49.44 191 LYS A O 1
ATOM 1577 N N . PRO A 1 192 ? -21.365 -47.696 24.430 1.00 47.84 192 PRO A N 1
ATOM 1578 C CA . PRO A 1 192 ? -21.951 -48.470 25.514 1.00 47.84 192 PRO A CA 1
ATOM 1579 C C . PRO A 1 192 ? -21.879 -49.962 25.170 1.00 47.84 192 PRO A C 1
ATOM 1581 O O . PRO A 1 192 ? -22.306 -50.380 24.091 1.00 47.84 192 PRO A O 1
ATOM 1584 N N . HIS A 1 193 ? -21.305 -50.746 26.081 1.00 55.25 193 HIS A N 1
ATOM 1585 C CA . HIS A 1 193 ? -21.388 -52.201 26.036 1.00 55.25 193 HIS A CA 1
ATOM 1586 C C . HIS A 1 193 ? -22.840 -52.618 26.286 1.00 55.25 193 HIS A C 1
ATOM 1588 O O . HIS A 1 193 ? -23.481 -52.113 27.208 1.00 55.25 193 HIS A O 1
ATOM 1594 N N . SER A 1 194 ? -23.342 -53.470 25.393 1.00 58.59 194 SER A N 1
ATOM 1595 C CA . SER A 1 194 ? -24.634 -54.157 25.495 1.00 58.59 194 SER A CA 1
ATOM 1596 C C . SER A 1 194 ? -24.557 -55.293 26.503 1.00 58.59 194 SER A C 1
ATOM 1598 O O . SER A 1 194 ? -23.469 -55.911 26.573 1.00 58.59 194 SER A O 1
#

Organism: Coffea canephora (NCBI:tx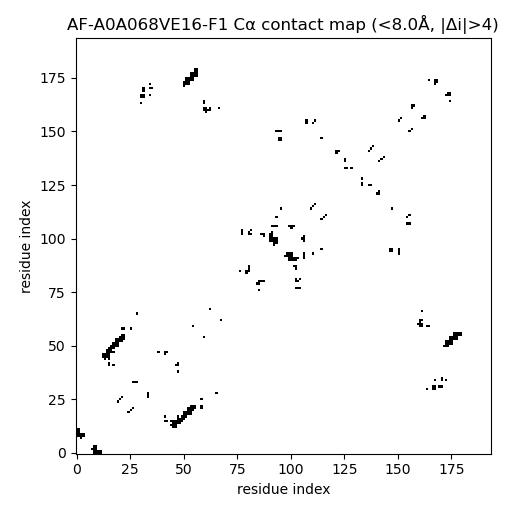id49390)

Solvent-accessible surface area (backbone atoms only — not comparable to full-atom values): 11450 Å² total; per-residue (Å²): 106,44,74,45,99,85,70,50,75,39,77,64,80,43,76,32,72,46,80,42,54,36,68,87,54,59,64,80,69,62,42,37,58,44,49,48,50,52,50,58,57,44,49,76,74,21,50,69,75,50,43,39,33,40,30,44,70,62,57,57,53,60,66,56,66,71,59,54,50,53,53,50,52,52,52,50,50,50,50,33,37,74,70,64,77,41,76,66,94,61,64,40,64,38,76,71,79,65,50,75,20,83,38,70,63,50,43,42,50,49,43,52,66,47,55,49,45,52,49,49,52,53,51,54,53,46,69,76,41,63,69,71,63,22,52,57,47,37,63,72,71,58,50,89,51,55,50,54,55,55,49,41,60,74,63,56,61,56,95,68,33,79,53,56,67,62,34,30,43,72,58,66,30,50,75,44,78,46,78,84,66,79,79,78,75,88,80,78,80,83,77,83,83,130

Secondary structure (DSSP, 8-state):
-EE-TTS-EEPPPPEEEEEEETTTS--SS-HHHHHHHHHHHHHHHSEEEEEEEEEEHHHHHPPPHHHHHHHHHHHHHHHHHHTTSS--SS-EE-TTT--EESSHHHHHHHIIIIIIHHHHHHHHHHHH--HHHHHHHHHHHTTT-HHHHHHHHHHS--SSS-SHHHHHHHTT-EEEEEP----------PPPP-

Nearest PDB structures (foldseek):
  4y2w-assembly1_B  TM=2.901E-01  e=1.934E+00  Caldanaerobacter subterraneus subsp. tengcongensis MB4
  5irp-assembly1_B  TM=3.395E-01  e=5.531E+00  Bacillus subtilis subsp. subtilis str. 168
  2vd9-assembly1_B  TM=3.401E-01  e=9.353E+00  Bacillus anthracis str. Ames
  8ahw-assembly1_B  TM=3.093E-01  e=8.758E+00  Mycobacterium tuberculosis H37Rv
  4lus-assembly1_A  TM=2.865E-01  e=8.758E+00  Clostridioides difficile 630

Sequence (194 aa):
MVRTKEGIYTAKPKKVVILWDLDNKPPRGPPYQAAMALKKVAQHFGNLVDISAYANRHAFIHLPQWVVEERRERRRMDILERKGVSTPSEPYICSVCGRKCKTHLDLKKHFRQLHERERQKKLNRMRSLKGKKRQRFKERFIDGNEKYNEAARTLTSPKVGYGLASELRRAGVFVKTVEDKPQENFTNIPKPHS

Mean predicted aligned error: 11.63 Å

pLDDT: mean 81.72, std 13.2, range [38.53, 94.31]

InterPro domains:
  IPR013087 Zinc finger C2H2-type [PS00028] (94-115)
  IPR013087 Zinc finger C2H2-type [PS50157] (92-120)
  IPR013087 Zinc finger C2H2-type [SM00355] (92-115)
  IPR036236 Zinc finger C2H2 superfamily [SSF57667] (85-120)